Protein AF-A0A2K2HE28-F1 (afdb_monomer)

InterPro domains:
  IPR021516 Protein of unknown function DUF3179 [PF11376] (2-192)

Nearest PDB structures (foldseek):
  1b62-assembly1_A-2  TM=2.638E-01  e=1.698E+00  Escherichia coli K-12
  2lcj-assembly1_A  TM=2.781E-01  e=5.869E+00  Pyrococcus abyssi GE5
  4r0m-assembly2_A  TM=2.675E-01  e=4.956E+00  Microcystis aeruginosa PCC 7806

Secondary structure (DSSP, 8-state):
----B--B-SEETTEEP-EEEEEEEETTEEEEEETTT--EEETTTTEE-SSTTTTPBPPBPP-----HHHHHHH-TT-----S-SSS---SSS-TTHHHHHSSSPSSTT--SSTT--TT-EEEEEEETTEEEEEEHHHHHHHSEEEEEETTEEEEEEEETTTTEEEEEETT-PBPP-EEEEHHHHHHH-TTPEEP-

Structure (mmCIF, N/CA/C/O backbone):
data_AF-A0A2K2HE28-F1
#
_entry.id   AF-A0A2K2HE28-F1
#
loop_
_atom_site.group_PDB
_atom_site.id
_atom_site.type_symbol
_atom_site.label_atom_id
_atom_site.label_alt_id
_atom_site.label_comp_id
_atom_site.label_asym_id
_atom_site.label_entity_id
_atom_site.label_seq_id
_atom_site.pdbx_PDB_ins_code
_atom_site.Cartn_x
_atom_site.Cartn_y
_atom_site.Cartn_z
_atom_site.occupancy
_atom_site.B_iso_or_equiv
_atom_site.auth_seq_id
_atom_site.auth_comp_id
_atom_site.auth_asym_id
_atom_site.auth_atom_id
_atom_site.pdbx_PDB_model_num
ATOM 1 N N . MET A 1 1 ? 9.772 -9.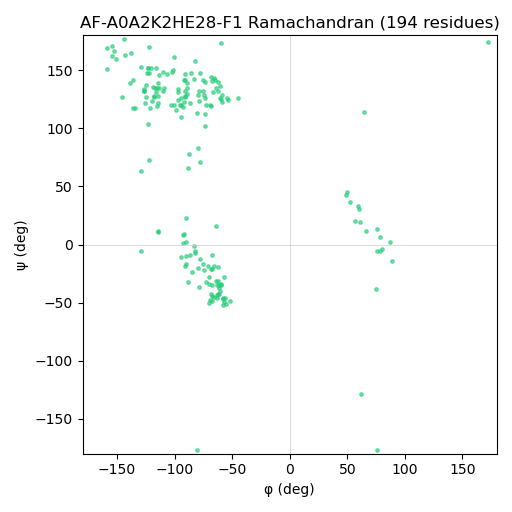484 2.882 1.00 74.50 1 MET A N 1
ATOM 2 C CA . MET A 1 1 ? 8.424 -9.247 2.323 1.00 74.50 1 MET A CA 1
ATOM 3 C C . MET A 1 1 ? 7.728 -8.183 3.159 1.00 74.50 1 MET A C 1
ATOM 5 O O . MET A 1 1 ? 7.831 -8.248 4.372 1.00 74.50 1 MET A O 1
ATOM 9 N N . ALA A 1 2 ? 7.067 -7.200 2.547 1.00 83.31 2 ALA A N 1
ATOM 10 C CA . ALA A 1 2 ? 6.516 -6.040 3.264 1.00 83.31 2 ALA A CA 1
ATOM 11 C C . ALA A 1 2 ? 5.032 -6.176 3.670 1.00 83.31 2 ALA A C 1
ATOM 13 O O . ALA A 1 2 ? 4.541 -5.363 4.446 1.00 83.31 2 ALA A O 1
ATOM 14 N N . TYR A 1 3 ? 4.329 -7.203 3.169 1.00 87.06 3 TYR A N 1
ATOM 15 C CA . TYR A 1 3 ? 2.867 -7.349 3.277 1.00 87.06 3 TYR A CA 1
ATOM 16 C C . TYR A 1 3 ? 2.080 -6.208 2.596 1.00 87.06 3 TYR A C 1
ATOM 18 O O . TYR A 1 3 ? 0.905 -6.012 2.853 1.00 87.06 3 TYR A O 1
ATOM 26 N N . SER A 1 4 ? 2.694 -5.459 1.684 1.00 87.31 4 SER A N 1
ATOM 27 C CA . SER A 1 4 ? 2.117 -4.269 1.054 1.00 87.31 4 SER A CA 1
ATOM 28 C C . SER A 1 4 ? 1.300 -4.590 -0.205 1.00 87.31 4 SER A C 1
ATOM 30 O O . SER A 1 4 ? 1.683 -4.226 -1.311 1.00 87.31 4 SER A O 1
ATOM 32 N N . GLY A 1 5 ? 0.177 -5.299 -0.079 1.00 87.94 5 GLY A N 1
ATOM 33 C CA . GLY A 1 5 ? -0.716 -5.574 -1.216 1.00 87.94 5 GLY A CA 1
ATOM 34 C C . GLY A 1 5 ? -1.493 -4.326 -1.659 1.00 87.94 5 GLY A C 1
ATOM 35 O O . GLY A 1 5 ? -2.249 -3.767 -0.871 1.00 87.94 5 GLY A O 1
ATOM 36 N N . VAL A 1 6 ? -1.325 -3.884 -2.910 1.00 90.56 6 VAL A N 1
ATOM 37 C CA . VAL A 1 6 ? -2.026 -2.722 -3.493 1.00 90.56 6 VAL A CA 1
ATOM 38 C C . VAL A 1 6 ? -2.010 -2.810 -5.021 1.00 90.56 6 VAL A C 1
ATOM 40 O O . VAL A 1 6 ? -1.099 -3.398 -5.603 1.00 90.56 6 VAL A O 1
ATOM 43 N N . VAL A 1 7 ? -3.030 -2.241 -5.666 1.00 93.69 7 VAL A N 1
ATOM 44 C CA . VAL A 1 7 ? -3.198 -2.240 -7.125 1.00 93.69 7 VAL A CA 1
ATOM 45 C C . VAL A 1 7 ? -3.146 -0.802 -7.620 1.00 93.69 7 VAL A C 1
ATOM 47 O O . VAL A 1 7 ? -3.786 0.071 -7.035 1.00 93.69 7 VAL A O 1
ATOM 50 N N . TYR A 1 8 ? -2.407 -0.562 -8.700 1.00 95.12 8 TYR A N 1
ATOM 51 C CA . TYR A 1 8 ? -2.281 0.756 -9.315 1.00 95.12 8 TYR A CA 1
ATOM 52 C C . TYR A 1 8 ? -2.746 0.748 -10.763 1.00 95.12 8 TYR A C 1
ATOM 54 O O . TYR A 1 8 ? -2.640 -0.265 -11.458 1.00 95.12 8 TYR A O 1
ATOM 62 N N . SER A 1 9 ? -3.217 1.904 -11.225 1.00 95.69 9 SER A N 1
ATOM 63 C CA . SER A 1 9 ? -3.356 2.179 -12.645 1.00 95.69 9 SER A CA 1
ATOM 64 C C . SER A 1 9 ? -1.974 2.143 -13.280 1.00 95.69 9 SER A C 1
ATOM 66 O O . SER A 1 9 ? -1.034 2.769 -12.792 1.00 95.69 9 SER A O 1
ATOM 68 N N . ARG A 1 10 ? -1.862 1.431 -14.400 1.00 96.12 10 ARG A N 1
ATOM 69 C CA . ARG A 1 10 ? -0.659 1.467 -15.234 1.00 96.12 10 ARG A CA 1
ATOM 70 C C . ARG A 1 10 ? -0.638 2.650 -16.205 1.00 96.12 10 ARG A C 1
ATOM 72 O O . ARG A 1 10 ? 0.313 2.781 -16.964 1.00 96.12 10 ARG A O 1
ATOM 79 N N . ARG A 1 11 ? -1.686 3.480 -16.217 1.00 97.00 11 ARG A N 1
ATOM 80 C CA . ARG A 1 11 ? -1.756 4.687 -17.045 1.00 97.00 11 ARG A CA 1
ATOM 81 C C . ARG A 1 11 ? -1.215 5.881 -16.272 1.00 97.00 11 ARG A C 1
ATOM 83 O O . ARG A 1 11 ? -1.690 6.139 -15.169 1.00 97.00 11 ARG A O 1
ATOM 90 N N . ILE A 1 12 ? -0.261 6.594 -16.862 1.00 95.06 12 ILE A N 1
ATOM 91 C CA . ILE A 1 12 ? 0.349 7.810 -16.318 1.00 95.06 12 ILE A CA 1
ATOM 92 C C . ILE A 1 12 ? 0.156 8.917 -17.354 1.00 95.06 12 ILE A C 1
ATOM 94 O O . ILE A 1 12 ? 0.827 8.933 -18.384 1.00 95.06 12 ILE A O 1
ATOM 98 N N . GLY A 1 13 ? -0.796 9.818 -17.099 1.00 90.88 13 GLY A N 1
ATOM 99 C CA . GLY A 1 13 ? -1.294 10.726 -18.134 1.00 90.88 13 GLY A CA 1
ATOM 100 C C . GLY A 1 13 ? -1.937 9.937 -19.279 1.00 90.88 13 GLY A C 1
ATOM 101 O O . GLY A 1 13 ? -2.764 9.052 -19.041 1.00 90.88 13 GLY A O 1
ATOM 102 N N . ASP A 1 14 ? -1.522 10.222 -20.510 1.00 92.81 14 ASP A N 1
ATOM 103 C CA . ASP A 1 14 ? -2.028 9.541 -21.708 1.00 92.81 14 ASP A CA 1
ATOM 104 C C . ASP A 1 14 ? -1.275 8.246 -22.046 1.00 92.81 14 ASP A C 1
ATOM 106 O O . ASP A 1 14 ? -1.724 7.467 -22.890 1.00 92.81 14 ASP A O 1
ATOM 110 N N . GLU A 1 15 ? -0.160 7.979 -21.363 1.00 95.81 15 GLU A N 1
ATOM 111 C CA . GLU A 1 15 ? 0.683 6.819 -21.622 1.00 95.81 15 GLU A CA 1
ATOM 112 C C . GLU A 1 15 ? 0.292 5.616 -20.774 1.00 95.81 15 GLU A C 1
ATOM 114 O O . GLU A 1 15 ? -0.021 5.713 -19.586 1.00 95.81 15 GLU A O 1
ATOM 119 N N . GLU A 1 16 ? 0.373 4.444 -21.390 1.00 97.75 16 GLU A N 1
ATOM 120 C CA . GLU A 1 16 ? 0.203 3.166 -20.727 1.00 97.75 16 GLU A CA 1
ATOM 121 C C . GLU A 1 16 ? 1.568 2.513 -20.501 1.00 97.75 16 GLU A C 1
ATOM 123 O O . GLU A 1 16 ? 2.303 2.243 -21.450 1.00 97.75 16 GLU A O 1
ATOM 128 N N . LEU A 1 17 ? 1.904 2.254 -19.238 1.00 97.81 17 LEU A N 1
ATOM 129 C CA . LEU A 1 17 ? 3.183 1.677 -18.843 1.00 97.81 17 LEU A CA 1
ATOM 130 C C . LEU A 1 17 ? 3.071 0.177 -18.564 1.00 97.81 17 LEU A C 1
ATOM 132 O O . LEU A 1 17 ? 1.996 -0.375 -18.304 1.00 97.81 17 LEU A O 1
ATOM 136 N N . THR A 1 18 ? 4.219 -0.488 -18.571 1.00 98.00 18 THR A N 1
ATOM 137 C CA . THR A 1 18 ? 4.376 -1.869 -18.108 1.00 98.00 18 THR A CA 1
ATOM 138 C C . THR A 1 18 ? 5.460 -1.902 -17.051 1.00 98.00 18 THR A C 1
ATOM 140 O O . THR A 1 18 ? 6.516 -1.296 -17.216 1.00 98.00 18 THR A O 1
ATOM 143 N N . PHE A 1 19 ? 5.228 -2.640 -15.969 1.00 97.75 19 PHE A N 1
ATOM 144 C CA . PHE A 1 19 ? 6.124 -2.652 -14.817 1.00 97.75 19 PHE A CA 1
ATOM 145 C C . PHE A 1 19 ? 6.802 -4.004 -14.642 1.00 97.75 19 PHE A C 1
ATOM 147 O O . PHE A 1 19 ? 6.208 -5.046 -14.914 1.00 97.75 19 PHE A O 1
ATOM 154 N N . GLY A 1 20 ? 8.045 -3.971 -14.175 1.00 96.69 20 GLY A N 1
ATOM 155 C CA . GLY A 1 20 ? 8.807 -5.135 -13.748 1.00 96.69 20 GLY A CA 1
ATOM 156 C C . GLY A 1 20 ? 9.260 -5.011 -12.295 1.00 96.69 20 GLY A C 1
ATOM 157 O O . GLY A 1 20 ? 9.157 -3.955 -11.661 1.00 96.69 20 GLY A O 1
ATOM 158 N N . VAL A 1 21 ? 9.776 -6.113 -11.756 1.00 94.25 21 VAL A N 1
ATOM 159 C CA . VAL A 1 21 ? 10.393 -6.160 -10.425 1.00 94.25 21 VAL A CA 1
ATOM 160 C C . VAL A 1 21 ? 11.893 -5.934 -10.587 1.00 94.25 21 VAL A C 1
ATOM 162 O O . VAL A 1 21 ? 12.559 -6.732 -11.234 1.00 94.25 21 VAL A O 1
ATOM 165 N N . SER A 1 22 ? 12.435 -4.868 -9.991 1.00 94.38 22 SER A N 1
ATOM 166 C CA . SER A 1 22 ? 13.857 -4.513 -10.173 1.00 94.38 22 SER A CA 1
ATOM 167 C C . SER A 1 22 ? 14.837 -5.404 -9.399 1.00 94.38 22 SER A C 1
ATOM 169 O O . SER A 1 22 ? 16.036 -5.362 -9.643 1.00 94.38 22 SER A O 1
ATOM 171 N N . GLY A 1 23 ? 14.354 -6.151 -8.400 1.00 91.75 23 GLY A N 1
ATOM 172 C CA . GLY A 1 23 ? 15.200 -6.839 -7.417 1.00 91.75 23 GLY A CA 1
ATOM 173 C C . GLY A 1 23 ? 15.808 -5.9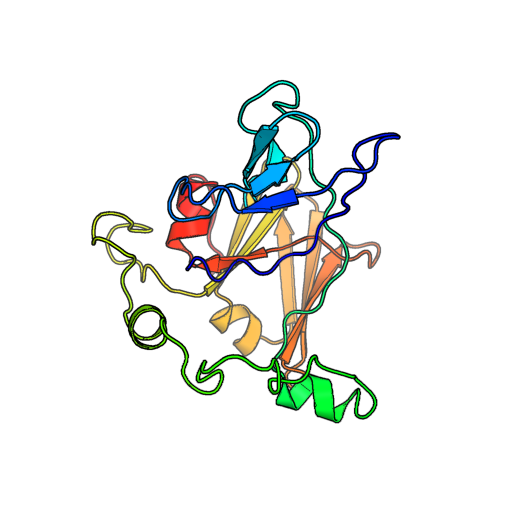13 -6.351 1.00 91.75 23 GLY A C 1
ATOM 174 O O . GLY A 1 23 ? 16.395 -6.400 -5.387 1.00 91.75 23 GLY A O 1
ATOM 175 N N . LEU A 1 24 ? 15.628 -4.593 -6.470 1.00 92.31 24 LEU A N 1
ATOM 176 C CA . LEU A 1 24 ? 16.109 -3.613 -5.501 1.00 92.31 24 LEU A CA 1
ATOM 177 C C . LEU A 1 24 ? 15.109 -3.414 -4.361 1.00 92.31 24 LEU A C 1
ATOM 179 O O . LEU A 1 24 ? 13.887 -3.459 -4.544 1.00 92.31 24 LEU A O 1
ATOM 183 N N . LEU A 1 25 ? 15.654 -3.123 -3.181 1.00 89.56 25 LEU A N 1
ATOM 184 C CA . LEU A 1 25 ? 14.892 -2.753 -1.998 1.00 89.56 25 LEU A CA 1
ATOM 185 C C . LEU A 1 25 ? 15.204 -1.315 -1.597 1.00 89.56 25 LEU A C 1
ATOM 187 O O . LEU A 1 25 ? 16.363 -0.924 -1.477 1.00 89.56 25 LEU A O 1
ATOM 191 N N . TYR A 1 26 ? 14.158 -0.559 -1.293 1.00 88.88 26 TYR A N 1
ATOM 192 C CA . TYR A 1 26 ? 14.246 0.734 -0.636 1.00 88.88 26 TYR A CA 1
ATOM 193 C C . TYR A 1 26 ? 13.446 0.661 0.661 1.00 88.88 26 TYR A C 1
ATOM 195 O O . TYR A 1 26 ? 12.251 0.379 0.640 1.00 88.88 26 TYR A O 1
ATOM 203 N N . ARG A 1 27 ? 14.122 0.833 1.806 1.00 85.62 27 ARG A N 1
ATOM 204 C CA . ARG A 1 27 ? 13.509 0.721 3.147 1.00 85.62 27 ARG A CA 1
ATOM 205 C C . ARG A 1 27 ? 12.685 -0.569 3.320 1.00 85.62 27 ARG A C 1
ATOM 207 O O . ARG A 1 27 ? 11.568 -0.553 3.824 1.00 85.62 27 ARG A O 1
ATOM 214 N N . SER A 1 28 ? 13.256 -1.695 2.881 1.00 83.19 28 SER A N 1
ATOM 215 C CA . SER A 1 28 ? 12.661 -3.044 2.957 1.00 83.19 28 SER A CA 1
ATOM 216 C C . SER A 1 28 ? 11.413 -3.291 2.122 1.00 83.19 28 SER A C 1
ATOM 218 O O . SER A 1 28 ? 10.783 -4.341 2.280 1.00 83.19 28 SER A O 1
ATOM 220 N N . ASN A 1 29 ? 11.083 -2.380 1.207 1.00 89.50 29 ASN A N 1
ATOM 221 C CA . ASN A 1 29 ? 10.084 -2.633 0.186 1.00 89.50 29 ASN A CA 1
ATOM 222 C C . ASN A 1 29 ? 10.688 -2.604 -1.218 1.00 89.50 29 ASN A C 1
ATOM 224 O O . ASN A 1 29 ? 11.699 -1.946 -1.461 1.00 89.50 29 ASN A O 1
ATOM 228 N N . VAL A 1 30 ? 10.068 -3.345 -2.128 1.00 91.19 30 VAL A N 1
ATOM 229 C CA . VAL A 1 30 ? 10.510 -3.468 -3.514 1.00 91.19 30 VAL A CA 1
ATOM 230 C C . VAL A 1 30 ? 10.390 -2.138 -4.255 1.00 91.19 30 VAL A C 1
ATOM 232 O O . VAL A 1 30 ? 9.432 -1.385 -4.056 1.00 91.19 30 VAL A O 1
ATOM 235 N N . LEU A 1 31 ? 11.352 -1.872 -5.135 1.00 95.25 31 LEU A N 1
ATOM 236 C CA . LEU A 1 31 ? 11.197 -0.885 -6.197 1.00 95.25 31 LEU A CA 1
ATOM 237 C C . LEU A 1 31 ? 10.734 -1.593 -7.471 1.00 95.25 31 LEU A C 1
ATOM 239 O O . LEU A 1 31 ? 11.362 -2.551 -7.931 1.00 95.25 31 LEU A O 1
ATOM 243 N N . MET A 1 32 ? 9.634 -1.124 -8.047 1.00 96.88 32 MET A N 1
ATOM 244 C CA . MET A 1 32 ? 9.245 -1.513 -9.404 1.00 96.88 32 MET A CA 1
ATOM 245 C C . MET A 1 32 ? 10.023 -0.650 -10.399 1.00 96.88 32 MET A C 1
ATOM 247 O O . MET A 1 32 ? 10.453 0.443 -10.037 1.00 96.88 32 MET A O 1
ATOM 251 N N . TYR A 1 33 ? 10.181 -1.097 -11.638 1.00 97.88 33 TYR A N 1
ATOM 252 C CA . TYR A 1 33 ? 10.629 -0.227 -12.730 1.00 97.88 33 TYR A CA 1
ATOM 253 C C . TYR A 1 33 ? 9.596 -0.236 -13.853 1.00 97.88 33 TYR A C 1
ATOM 255 O O . TYR A 1 33 ? 8.923 -1.25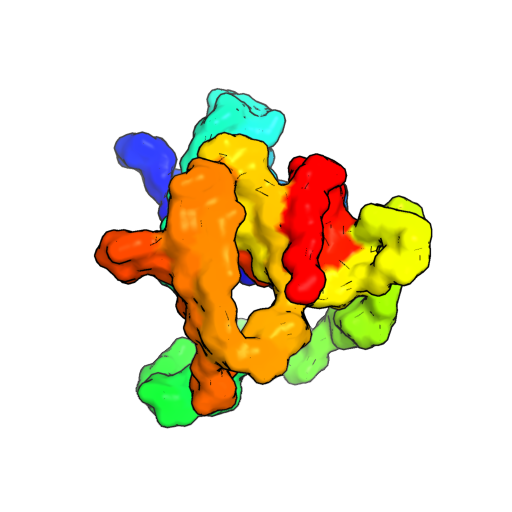2 -14.037 1.00 97.88 33 TYR A O 1
ATOM 263 N N . ASP A 1 34 ? 9.438 0.870 -14.579 1.00 98.06 34 ASP A N 1
ATOM 264 C CA . ASP A 1 34 ? 8.682 0.866 -15.837 1.00 98.06 34 ASP A CA 1
ATOM 265 C C . ASP A 1 34 ? 9.604 0.540 -17.015 1.00 98.06 34 ASP A C 1
ATOM 267 O O . ASP A 1 34 ? 10.727 1.029 -17.081 1.00 98.06 34 ASP A O 1
ATOM 271 N N . HIS A 1 35 ? 9.140 -0.273 -17.961 1.00 98.12 35 HIS A N 1
ATOM 272 C CA . HIS A 1 35 ? 9.961 -0.696 -19.103 1.00 98.12 35 HIS A CA 1
ATOM 273 C C . HIS A 1 35 ? 10.216 0.436 -20.108 1.00 98.12 35 HIS A C 1
ATOM 275 O O . HIS A 1 35 ? 11.111 0.331 -20.937 1.00 98.12 35 HIS A O 1
ATOM 281 N N . GLN A 1 36 ? 9.407 1.496 -20.070 1.00 97.69 36 GLN A N 1
ATOM 282 C CA . GLN A 1 36 ? 9.443 2.595 -21.030 1.00 97.69 36 GLN A CA 1
ATOM 283 C C . GLN A 1 36 ? 10.576 3.585 -20.738 1.00 97.69 36 GLN A C 1
ATOM 285 O O . GLN A 1 36 ? 11.151 4.146 -21.665 1.00 97.69 36 GLN A O 1
ATOM 290 N N . SER A 1 37 ? 10.863 3.841 -19.461 1.00 97.19 37 SER A N 1
ATOM 291 C CA . SER A 1 37 ? 11.860 4.831 -19.034 1.00 97.19 37 SER A CA 1
ATOM 292 C C . SER A 1 37 ? 12.881 4.301 -18.036 1.00 97.19 37 SER A C 1
ATOM 294 O O . SER A 1 37 ? 13.779 5.046 -17.649 1.00 97.19 37 SER A O 1
ATOM 296 N N . GLU A 1 38 ? 12.710 3.059 -17.577 1.00 97.44 38 GLU A N 1
ATOM 297 C CA . GLU A 1 38 ? 13.527 2.428 -16.535 1.00 97.44 38 GLU A CA 1
ATOM 298 C C . GLU A 1 38 ? 13.556 3.226 -15.216 1.00 97.44 38 GLU A C 1
ATOM 300 O O . GLU A 1 38 ? 14.433 3.039 -14.370 1.00 97.44 38 GLU A O 1
ATOM 305 N N . SER A 1 39 ? 12.572 4.109 -14.998 1.00 98.25 39 SER A N 1
ATOM 306 C CA . SER A 1 39 ? 12.438 4.839 -13.738 1.00 98.25 39 SER A CA 1
ATOM 307 C C . SER A 1 39 ? 12.074 3.864 -12.625 1.00 98.25 39 SER A C 1
ATOM 309 O O . SER A 1 39 ? 11.259 2.965 -12.823 1.00 98.25 39 SER A O 1
ATOM 311 N N . LEU A 1 40 ? 12.639 4.051 -11.428 1.00 98.19 40 LEU A N 1
ATOM 312 C CA . LEU A 1 40 ? 12.276 3.240 -10.261 1.00 98.19 40 LEU A CA 1
ATOM 313 C C . LEU A 1 40 ? 11.107 3.863 -9.499 1.00 98.19 40 LEU A C 1
ATOM 315 O O . LEU A 1 40 ? 11.130 5.054 -9.183 1.00 98.19 40 LEU A O 1
ATOM 319 N N . TRP A 1 41 ? 10.136 3.037 -9.123 1.00 97.81 41 TRP A N 1
ATOM 320 C CA . TRP A 1 41 ? 8.884 3.421 -8.477 1.00 97.81 41 TRP A CA 1
ATOM 321 C C . TRP A 1 41 ? 8.764 2.802 -7.091 1.00 97.81 41 TRP A C 1
ATOM 323 O O . TRP A 1 41 ? 8.869 1.584 -6.923 1.00 97.81 41 TRP A O 1
ATOM 333 N N . SER A 1 42 ? 8.495 3.646 -6.095 1.00 95.38 42 SER A N 1
ATOM 334 C CA . SER A 1 42 ? 8.186 3.192 -4.742 1.00 95.38 42 SER A CA 1
ATOM 335 C C . SER A 1 42 ? 6.698 2.906 -4.617 1.00 95.38 42 SER A C 1
ATOM 337 O O . SER A 1 42 ? 5.863 3.793 -4.795 1.00 95.38 42 SER A O 1
ATOM 339 N N . GLN A 1 43 ? 6.372 1.668 -4.253 1.00 92.19 43 GLN A N 1
ATOM 340 C CA . GLN A 1 43 ? 4.999 1.243 -4.008 1.00 92.19 43 GLN A CA 1
ATOM 341 C C . GLN A 1 43 ? 4.377 2.011 -2.827 1.00 92.19 43 GLN A C 1
ATOM 343 O O . GLN A 1 43 ? 3.284 2.545 -2.948 1.00 92.19 43 GLN A O 1
ATOM 348 N N . ILE A 1 44 ? 5.083 2.150 -1.696 1.00 92.81 44 ILE A N 1
ATOM 349 C CA . ILE A 1 44 ? 4.523 2.838 -0.516 1.00 92.81 44 ILE A CA 1
ATOM 350 C C . ILE A 1 44 ? 4.326 4.331 -0.787 1.00 92.81 44 ILE A C 1
ATOM 352 O O . ILE A 1 44 ? 3.262 4.864 -0.487 1.00 92.81 44 ILE A O 1
ATOM 356 N N . LEU A 1 45 ? 5.314 4.984 -1.411 1.00 92.94 45 LEU A N 1
ATOM 357 C CA . LEU A 1 45 ? 5.251 6.419 -1.712 1.00 92.94 45 LEU A CA 1
ATOM 358 C C . LEU A 1 45 ? 4.377 6.756 -2.929 1.00 92.94 45 LEU A C 1
ATOM 360 O O . LEU A 1 45 ? 4.076 7.927 -3.159 1.00 92.94 45 LEU A O 1
ATOM 364 N N . ARG A 1 46 ? 3.989 5.747 -3.718 1.00 94.00 46 ARG A N 1
ATOM 365 C CA . ARG A 1 46 ? 3.113 5.871 -4.893 1.00 94.00 46 ARG A CA 1
ATOM 366 C C . ARG A 1 46 ? 3.664 6.808 -5.971 1.00 94.00 46 ARG A C 1
ATOM 368 O O . ARG A 1 46 ? 2.892 7.492 -6.634 1.00 94.00 46 ARG A O 1
ATOM 375 N N . HIS A 1 47 ? 4.982 6.868 -6.144 1.00 95.88 47 HIS A N 1
ATOM 376 C CA . HIS A 1 47 ? 5.596 7.676 -7.197 1.00 95.88 47 HIS A CA 1
ATOM 377 C C . HIS A 1 47 ? 6.971 7.155 -7.628 1.00 95.88 47 HIS A C 1
ATOM 379 O O . HIS A 1 47 ? 7.623 6.384 -6.912 1.00 95.88 47 HIS A O 1
ATOM 385 N N . ALA A 1 48 ? 7.415 7.603 -8.801 1.00 97.62 48 ALA A N 1
ATOM 386 C CA . ALA A 1 48 ? 8.762 7.373 -9.305 1.00 97.62 48 ALA A CA 1
ATOM 387 C C . ALA A 1 48 ? 9.788 8.147 -8.467 1.00 97.62 48 ALA A C 1
ATOM 389 O O . ALA A 1 48 ? 9.751 9.376 -8.393 1.00 97.62 48 ALA A O 1
ATOM 390 N N . VAL A 1 49 ? 10.724 7.443 -7.840 1.00 97.44 49 VAL A N 1
ATOM 391 C CA . VAL A 1 49 ? 11.754 8.028 -6.967 1.00 97.44 49 VAL A CA 1
ATOM 392 C C . VAL A 1 49 ? 13.034 8.396 -7.722 1.00 97.44 49 VAL A C 1
ATOM 394 O O . VAL A 1 49 ? 13.829 9.200 -7.236 1.00 97.44 49 VAL A O 1
ATOM 397 N N . THR A 1 50 ? 13.234 7.839 -8.918 1.00 97.25 50 THR A N 1
ATOM 398 C CA . THR A 1 50 ? 14.405 8.082 -9.780 1.00 97.25 50 THR A CA 1
ATOM 399 C C . THR A 1 50 ? 14.000 8.099 -11.254 1.00 97.25 50 THR A C 1
ATOM 401 O O . THR A 1 50 ? 12.842 7.840 -11.572 1.00 97.25 50 THR A O 1
ATOM 404 N N . GLY A 1 51 ? 14.961 8.377 -12.137 1.00 96.75 51 GLY A N 1
ATOM 405 C CA . GLY A 1 51 ? 14.786 8.278 -13.583 1.00 96.75 51 GLY A CA 1
ATOM 406 C C . GLY A 1 51 ? 13.974 9.421 -14.203 1.00 96.75 51 GLY A C 1
ATOM 407 O O . GLY A 1 51 ? 13.590 10.366 -13.504 1.00 96.75 51 GLY A O 1
ATOM 408 N N . PRO A 1 52 ? 13.720 9.347 -15.521 1.00 97.81 52 PRO A N 1
ATOM 409 C CA . PRO A 1 52 ? 13.019 10.388 -16.273 1.00 97.81 52 PRO A CA 1
ATOM 410 C C . PRO A 1 52 ? 11.621 10.725 -15.743 1.00 97.81 52 PRO A C 1
ATOM 412 O O . PRO A 1 52 ? 11.164 11.854 -15.896 1.00 97.81 52 PRO A O 1
ATOM 415 N N . ARG A 1 53 ? 10.942 9.771 -15.094 1.00 97.00 53 ARG A N 1
ATOM 416 C CA . ARG A 1 53 ? 9.586 9.967 -14.561 1.00 97.00 53 ARG A CA 1
ATOM 417 C C . ARG A 1 53 ? 9.557 10.428 -13.107 1.00 97.00 53 ARG A C 1
ATOM 419 O O . ARG A 1 53 ? 8.477 10.454 -12.526 1.00 97.00 53 ARG A O 1
ATOM 426 N N . ARG A 1 54 ? 10.696 10.779 -12.496 1.00 97.75 54 ARG A N 1
ATOM 427 C CA . ARG A 1 54 ? 10.777 11.166 -11.076 1.00 97.75 54 ARG A CA 1
ATOM 428 C C . ARG A 1 54 ? 9.659 12.141 -10.675 1.00 97.75 54 ARG A C 1
ATOM 430 O O . ARG A 1 54 ? 9.506 13.207 -11.258 1.00 97.75 54 ARG A O 1
ATOM 437 N N . GLY A 1 55 ? 8.913 11.781 -9.633 1.00 96.38 55 GLY A N 1
ATOM 438 C CA . GLY A 1 55 ? 7.781 12.547 -9.107 1.00 96.38 55 GLY A CA 1
ATOM 439 C C . GLY A 1 55 ? 6.424 12.216 -9.739 1.00 96.38 55 GLY A C 1
ATOM 440 O O . GLY A 1 55 ? 5.400 12.567 -9.150 1.00 96.38 55 GLY A O 1
ATOM 441 N N . ALA A 1 56 ? 6.381 11.501 -10.871 1.00 97.19 56 ALA A N 1
ATOM 442 C CA . ALA A 1 56 ? 5.134 10.989 -11.435 1.00 97.19 56 ALA A CA 1
ATOM 443 C C . ALA A 1 56 ? 4.453 10.037 -10.444 1.00 97.19 56 ALA A C 1
ATOM 445 O O . ALA A 1 56 ? 5.119 9.213 -9.814 1.00 97.19 56 ALA A O 1
ATOM 446 N N . LYS A 1 57 ? 3.132 10.167 -10.293 1.00 95.31 57 LYS A N 1
ATOM 447 C CA . LYS A 1 57 ? 2.342 9.487 -9.259 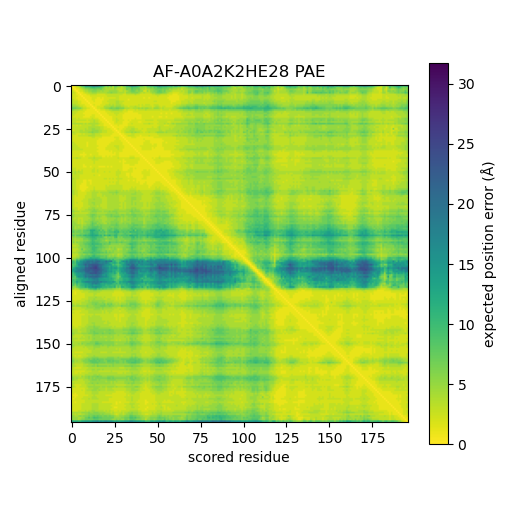1.00 95.31 57 LYS A CA 1
ATOM 448 C C . LYS A 1 57 ? 1.581 8.290 -9.817 1.00 95.31 57 LYS A C 1
ATOM 450 O O . LYS A 1 57 ? 1.156 8.306 -10.965 1.00 95.31 57 LYS A O 1
ATOM 455 N N . LEU A 1 58 ? 1.394 7.281 -8.975 1.00 94.81 58 LEU A N 1
ATOM 456 C CA . LEU A 1 58 ? 0.578 6.104 -9.242 1.00 94.81 58 LEU A CA 1
ATOM 457 C C . LEU A 1 58 ? -0.814 6.287 -8.636 1.00 94.81 58 LEU A C 1
ATOM 459 O O . LEU A 1 58 ? -0.951 6.456 -7.419 1.00 94.81 58 LEU A O 1
ATOM 463 N N . ASP A 1 59 ? -1.842 6.163 -9.468 1.00 92.56 59 ASP A N 1
ATOM 464 C CA . ASP A 1 59 ? -3.224 6.148 -9.000 1.00 92.56 59 ASP A CA 1
ATOM 465 C C . ASP A 1 59 ? -3.573 4.775 -8.435 1.00 92.56 59 ASP A C 1
ATOM 467 O O . ASP A 1 59 ? -3.437 3.754 -9.110 1.00 92.56 59 ASP A O 1
ATOM 471 N N . VAL A 1 60 ? -4.021 4.736 -7.182 1.00 91.31 60 VAL A N 1
ATOM 472 C CA . VAL A 1 60 ? -4.466 3.495 -6.538 1.00 91.31 60 VAL A CA 1
ATOM 473 C C . VAL A 1 60 ? -5.829 3.107 -7.097 1.00 91.31 60 VAL A C 1
ATOM 475 O O . VAL A 1 60 ? -6.765 3.906 -7.070 1.00 91.31 60 VAL A O 1
ATOM 478 N N . LEU A 1 61 ? -5.959 1.862 -7.544 1.00 90.69 61 LEU A N 1
ATOM 479 C CA . LEU A 1 61 ? -7.237 1.300 -7.962 1.00 90.69 61 LEU A CA 1
ATOM 480 C C . LEU A 1 61 ? -7.935 0.613 -6.783 1.00 90.69 61 LEU A C 1
ATOM 482 O O . LEU A 1 61 ? -7.261 0.015 -5.937 1.00 90.69 61 LEU A O 1
ATOM 486 N N . PRO A 1 62 ? -9.280 0.643 -6.729 1.00 85.12 62 PRO A N 1
ATOM 487 C CA . PRO A 1 62 ? -10.031 -0.132 -5.754 1.00 85.12 62 PRO A CA 1
ATOM 488 C C . PRO A 1 62 ? -9.650 -1.613 -5.821 1.00 85.12 62 PRO A C 1
ATOM 490 O O . PRO A 1 62 ? -9.710 -2.242 -6.876 1.00 85.12 62 PRO A O 1
ATOM 493 N N . SER A 1 63 ? -9.274 -2.176 -4.680 1.00 88.38 63 SER A N 1
ATOM 494 C CA . SER A 1 63 ? -8.950 -3.590 -4.536 1.00 88.38 63 SER A CA 1
ATOM 495 C C . SER A 1 63 ? -9.433 -4.100 -3.182 1.00 88.38 63 SER A C 1
ATOM 497 O O . SER A 1 63 ? -9.789 -3.326 -2.292 1.00 88.38 63 SER A O 1
ATOM 499 N N . THR A 1 64 ? -9.519 -5.419 -3.044 1.00 87.44 64 THR A N 1
ATOM 500 C CA . THR A 1 64 ? -9.913 -6.080 -1.798 1.00 87.44 64 THR A CA 1
ATOM 501 C C . THR A 1 64 ? -8.777 -6.976 -1.343 1.00 87.44 64 THR A C 1
ATOM 503 O O . THR A 1 64 ? -8.360 -7.869 -2.078 1.00 87.44 64 THR A O 1
ATOM 506 N N . LEU A 1 65 ? -8.305 -6.753 -0.119 1.00 90.62 65 LEU A N 1
ATOM 507 C CA . LEU A 1 65 ? -7.454 -7.695 0.593 1.00 90.62 65 LEU A CA 1
ATOM 508 C C . LEU A 1 65 ? -8.351 -8.556 1.485 1.00 90.62 65 LEU A C 1
ATOM 510 O O . LEU A 1 65 ? -9.071 -8.026 2.326 1.00 90.62 65 LEU A O 1
ATOM 514 N N . THR A 1 66 ? -8.333 -9.865 1.258 1.00 92.56 66 THR A N 1
ATOM 515 C CA . THR A 1 66 ? -9.129 -10.858 1.985 1.00 92.56 66 THR A CA 1
ATOM 516 C C . THR A 1 66 ? -8.429 -12.217 1.930 1.00 92.56 66 THR A C 1
ATOM 518 O O . THR A 1 66 ? -7.464 -12.410 1.185 1.00 92.56 66 THR A O 1
ATOM 521 N N . ARG A 1 67 ? -8.924 -13.183 2.700 1.00 91.94 67 ARG A N 1
ATOM 522 C CA . ARG A 1 67 ? -8.509 -14.579 2.614 1.00 91.94 67 ARG A CA 1
ATOM 523 C C . ARG A 1 67 ? -9.157 -15.290 1.428 1.00 91.94 67 ARG A C 1
ATOM 525 O O . ARG A 1 67 ? -10.317 -15.063 1.085 1.00 91.94 67 ARG A O 1
ATOM 532 N N . TRP A 1 68 ? -8.426 -16.245 0.861 1.00 92.62 68 TRP A N 1
ATOM 533 C CA . TRP A 1 68 ? -8.894 -17.021 -0.285 1.00 92.62 68 TRP A CA 1
ATOM 534 C C . TRP A 1 68 ? -10.168 -17.831 -0.008 1.00 92.62 68 TRP A C 1
ATOM 536 O O . TRP A 1 68 ? -11.079 -17.840 -0.833 1.00 92.62 68 TRP A O 1
ATOM 546 N N . ASP A 1 69 ? -10.270 -18.480 1.154 1.00 93.94 69 ASP A N 1
ATOM 547 C CA . ASP A 1 69 ? -11.458 -19.254 1.531 1.00 93.94 69 ASP A CA 1
ATOM 548 C C . ASP A 1 69 ? -12.710 -18.372 1.618 1.00 93.94 69 ASP A C 1
ATOM 550 O O . ASP A 1 69 ? -13.788 -18.773 1.178 1.00 93.94 69 ASP A O 1
ATOM 554 N N . LYS A 1 70 ? -12.544 -17.142 2.113 1.00 95.31 70 LYS A N 1
ATOM 555 C CA . LYS A 1 70 ? -13.609 -16.143 2.207 1.00 95.31 70 LYS A CA 1
ATOM 556 C C . LYS A 1 70 ? -14.034 -15.629 0.839 1.00 95.31 70 LYS A C 1
ATOM 558 O O . LYS A 1 70 ? -15.223 -15.647 0.525 1.00 95.31 70 LYS A O 1
ATOM 563 N N . TRP A 1 71 ? -13.069 -15.258 -0.002 1.00 94.62 71 TRP A N 1
ATOM 564 C CA . TRP A 1 71 ? -13.339 -14.850 -1.379 1.00 94.62 71 TRP A CA 1
ATOM 565 C C . TRP A 1 71 ? -14.073 -15.945 -2.159 1.00 94.62 71 TRP A C 1
ATOM 567 O O . TRP A 1 71 ? -15.108 -15.691 -2.771 1.00 94.62 71 TRP A O 1
ATOM 577 N N . ARG A 1 72 ? -13.579 -17.186 -2.109 1.00 95.00 72 ARG A N 1
ATOM 578 C CA . ARG A 1 72 ? -14.154 -18.311 -2.856 1.00 95.00 72 ARG A CA 1
ATOM 579 C C . ARG A 1 72 ? -15.583 -18.636 -2.422 1.00 95.00 72 ARG A C 1
ATOM 581 O O . ARG A 1 72 ? -16.385 -19.003 -3.277 1.00 95.00 72 ARG A O 1
ATOM 588 N N . ALA A 1 73 ? -15.909 -18.482 -1.138 1.00 94.56 73 ALA A N 1
ATOM 589 C CA . ALA A 1 73 ? -17.271 -18.679 -0.644 1.00 94.56 73 ALA A CA 1
ATOM 590 C C . ALA A 1 73 ? -18.275 -17.707 -1.296 1.00 94.56 73 ALA A C 1
ATOM 592 O O . ALA A 1 73 ? -19.373 -18.123 -1.657 1.00 94.56 73 ALA A O 1
ATOM 593 N N . GLY A 1 74 ? -17.891 -16.439 -1.498 1.00 92.69 74 GLY A N 1
ATOM 594 C CA . GLY A 1 74 ? -18.723 -15.434 -2.179 1.00 92.69 74 GLY A CA 1
ATOM 595 C C . GLY A 1 74 ? -18.615 -15.448 -3.709 1.00 92.69 74 GLY A C 1
ATOM 596 O O . GLY A 1 74 ? -19.536 -15.025 -4.406 1.00 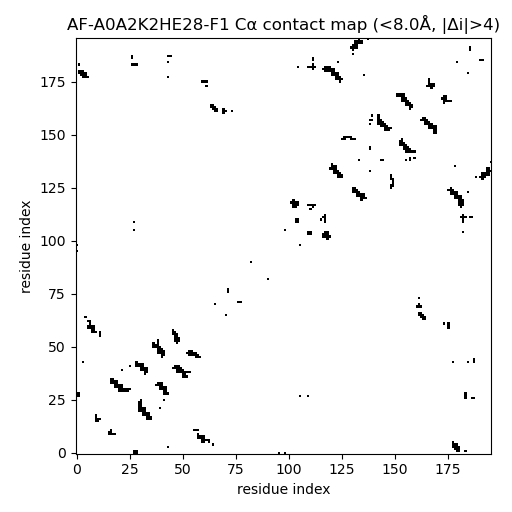92.69 74 GLY A O 1
ATOM 597 N N . HIS A 1 75 ? -17.507 -15.960 -4.249 1.00 94.69 75 HIS A N 1
ATOM 598 C CA . HIS A 1 75 ? -17.194 -15.941 -5.678 1.00 94.69 75 HIS A CA 1
ATOM 599 C C . HIS A 1 75 ? -16.800 -17.338 -6.197 1.00 94.69 75 HIS A C 1
ATOM 601 O O . HIS A 1 75 ? -15.677 -17.522 -6.682 1.00 94.69 75 HIS A O 1
ATOM 607 N N . PRO A 1 76 ? -17.713 -18.330 -6.161 1.00 96.38 76 PRO A N 1
ATOM 608 C CA . PRO A 1 76 ? -17.390 -19.735 -6.433 1.00 96.38 76 PRO A CA 1
ATOM 609 C C . PRO A 1 76 ? -16.952 -20.013 -7.877 1.00 96.38 76 PRO A C 1
ATOM 611 O O . PRO A 1 76 ? -16.326 -21.035 -8.138 1.00 96.38 76 PRO A O 1
ATOM 614 N N . ARG A 1 77 ? -17.257 -19.103 -8.814 1.00 97.44 77 ARG A N 1
ATOM 615 C CA . ARG A 1 77 ? -16.842 -19.180 -10.226 1.00 97.44 77 ARG A CA 1
ATOM 616 C C . ARG A 1 77 ? -15.498 -18.499 -10.517 1.00 97.44 77 ARG A C 1
ATOM 618 O O . ARG A 1 77 ? -15.105 -18.436 -11.677 1.00 97.44 77 ARG A O 1
ATOM 625 N N . THR A 1 78 ? -14.818 -17.953 -9.504 1.00 96.12 78 THR A N 1
ATOM 626 C CA . THR A 1 78 ? -13.485 -17.354 -9.684 1.00 96.12 78 THR A CA 1
ATOM 627 C C . THR A 1 78 ? -12.521 -18.400 -10.224 1.00 96.12 78 THR A C 1
ATOM 629 O O . THR A 1 78 ? -12.389 -19.479 -9.647 1.00 96.12 78 THR A O 1
ATOM 632 N N . LEU A 1 79 ? -11.823 -18.060 -11.302 1.00 95.25 79 LEU A N 1
ATOM 633 C CA . LEU A 1 79 ? -10.742 -18.872 -11.844 1.00 95.25 79 LEU A CA 1
ATOM 634 C C . LEU A 1 79 ? -9.409 -18.426 -11.236 1.00 95.25 79 LEU A C 1
ATOM 636 O O . LEU A 1 79 ? -9.173 -17.235 -11.043 1.00 95.25 79 LEU A O 1
ATOM 640 N N . VAL A 1 80 ? -8.538 -19.391 -10.959 1.00 93.56 80 VAL A N 1
ATOM 641 C CA . VAL A 1 80 ? -7.139 -19.172 -10.567 1.00 93.56 80 VAL A CA 1
ATOM 642 C C . VAL A 1 80 ? -6.236 -19.906 -11.547 1.00 93.56 80 VAL A C 1
ATOM 644 O O . VAL A 1 80 ? -6.649 -20.902 -12.145 1.00 93.56 80 VAL A O 1
ATOM 647 N N . LEU A 1 81 ? -5.014 -19.408 -11.732 1.00 92.69 81 LEU A N 1
ATOM 648 C CA . LEU A 1 81 ? -4.037 -20.073 -12.589 1.00 92.69 81 LEU A CA 1
ATOM 649 C C . LEU A 1 81 ? -3.704 -21.463 -12.038 1.00 92.69 81 LEU A C 1
ATOM 651 O O . LEU A 1 81 ? -3.575 -21.654 -10.828 1.00 92.69 81 LEU A O 1
ATOM 655 N N . THR A 1 82 ? -3.566 -22.429 -12.944 1.00 92.19 82 THR A N 1
ATOM 656 C CA . THR A 1 82 ? -3.171 -23.792 -12.589 1.00 92.19 82 THR A CA 1
ATOM 657 C C . THR A 1 82 ? -1.721 -23.835 -12.108 1.00 92.19 82 THR A C 1
ATOM 659 O O . THR A 1 82 ? -0.860 -23.129 -12.631 1.00 92.19 82 THR A O 1
ATOM 662 N N . THR A 1 83 ? -1.439 -24.702 -11.136 1.00 92.81 83 THR A N 1
ATOM 663 C CA . THR A 1 83 ? -0.070 -25.040 -10.722 1.00 92.81 83 THR A CA 1
ATOM 664 C C . THR A 1 83 ? 0.572 -26.091 -11.632 1.00 92.81 83 THR A C 1
ATOM 666 O O . THR A 1 83 ? 1.770 -26.337 -11.523 1.00 92.81 83 THR A O 1
ATOM 669 N N . ALA A 1 84 ? -0.185 -26.686 -12.563 1.00 91.38 84 ALA A N 1
ATOM 670 C CA . ALA A 1 84 ? 0.327 -27.591 -13.591 1.00 91.38 84 ALA A CA 1
ATOM 671 C C . ALA A 1 84 ? 0.999 -26.798 -14.726 1.00 91.38 84 ALA A C 1
ATOM 673 O O . ALA A 1 84 ? 0.463 -26.669 -15.824 1.00 91.38 84 ALA A O 1
ATOM 674 N N . THR A 1 85 ? 2.164 -26.221 -14.433 1.00 92.50 85 THR A N 1
ATOM 675 C CA . THR A 1 85 ? 2.893 -25.321 -15.344 1.00 92.50 85 THR A CA 1
ATOM 676 C C . THR A 1 85 ? 3.879 -26.040 -16.270 1.00 92.50 85 THR A C 1
ATOM 678 O O . THR A 1 85 ? 4.414 -25.413 -17.178 1.00 92.50 85 THR A O 1
ATOM 681 N N . GLY A 1 86 ? 4.142 -27.332 -16.042 1.00 94.12 86 GLY A N 1
ATOM 682 C CA . GLY A 1 86 ? 5.187 -28.099 -16.736 1.00 94.12 86 GLY A CA 1
ATOM 683 C C . GLY A 1 86 ? 6.578 -28.010 -16.091 1.00 94.12 86 GLY A C 1
ATOM 684 O O . GLY A 1 86 ? 7.516 -28.615 -16.601 1.00 94.12 86 GLY A O 1
ATOM 685 N N . TYR A 1 87 ? 6.715 -27.298 -14.967 1.00 93.38 87 TYR A N 1
ATOM 686 C CA . TYR A 1 87 ? 7.959 -27.179 -14.201 1.00 93.38 87 TYR A CA 1
ATOM 687 C C . TYR A 1 87 ? 7.874 -27.919 -12.861 1.00 93.38 87 TYR A C 1
ATOM 689 O O . TYR A 1 87 ? 6.814 -27.956 -12.235 1.00 93.38 87 TYR A O 1
ATOM 697 N N . ASP A 1 88 ? 9.008 -28.443 -12.386 1.00 92.69 88 ASP A N 1
ATOM 698 C CA . ASP A 1 88 ? 9.129 -29.044 -11.053 1.00 92.69 88 ASP A CA 1
ATOM 699 C C . ASP A 1 88 ? 9.284 -27.952 -9.982 1.00 92.69 88 ASP A C 1
ATOM 701 O O . ASP A 1 88 ? 10.383 -27.535 -9.605 1.00 92.69 88 ASP A O 1
ATOM 705 N N . ARG A 1 89 ? 8.147 -27.399 -9.554 1.00 89.56 89 ARG A N 1
ATOM 706 C CA . ARG A 1 89 ? 8.063 -26.380 -8.506 1.00 89.56 89 ARG A CA 1
ATOM 707 C C . ARG A 1 89 ? 6.919 -26.732 -7.565 1.00 89.56 89 ARG A C 1
ATOM 709 O O . ARG A 1 89 ? 5.753 -26.687 -7.944 1.00 89.56 89 ARG A O 1
ATOM 716 N N . ASP A 1 90 ? 7.247 -26.980 -6.303 1.00 89.62 90 ASP A N 1
ATOM 717 C CA . ASP A 1 90 ? 6.235 -27.117 -5.259 1.00 89.62 90 ASP A CA 1
ATOM 718 C C . ASP A 1 90 ? 5.636 -25.745 -4.894 1.00 89.62 90 ASP A C 1
ATOM 720 O O . ASP A 1 90 ? 6.257 -24.941 -4.190 1.00 89.62 90 ASP A O 1
ATOM 724 N N . TYR A 1 91 ? 4.434 -25.477 -5.414 1.00 88.94 91 TYR A N 1
ATOM 725 C CA . TYR A 1 91 ? 3.626 -24.287 -5.119 1.00 88.94 91 TYR A CA 1
ATOM 726 C C . TYR A 1 91 ? 2.818 -24.402 -3.815 1.00 88.94 91 TYR A C 1
ATOM 728 O O . TYR A 1 91 ? 2.191 -23.422 -3.415 1.00 88.94 91 TYR A O 1
ATOM 736 N N . SER A 1 92 ? 2.814 -25.559 -3.141 1.00 88.44 92 SER A N 1
ATOM 737 C CA . SER A 1 92 ? 2.162 -25.700 -1.830 1.00 88.44 92 SER A CA 1
ATOM 738 C C . SER A 1 92 ? 3.021 -25.158 -0.683 1.00 88.44 92 SER A C 1
ATOM 740 O O . SER A 1 92 ? 2.502 -24.818 0.379 1.00 88.44 92 SER A O 1
ATOM 742 N N . ARG A 1 93 ? 4.332 -25.030 -0.913 1.00 89.50 93 ARG A N 1
ATOM 743 C CA . ARG A 1 93 ? 5.302 -24.532 0.058 1.00 89.50 93 ARG A CA 1
ATOM 744 C C . ARG A 1 93 ? 5.564 -23.040 -0.122 1.00 89.50 93 ARG A C 1
ATOM 746 O O . ARG A 1 93 ? 6.097 -22.612 -1.148 1.00 89.50 93 ARG A O 1
ATOM 753 N N . ASP A 1 94 ? 5.293 -22.263 0.922 1.00 86.94 94 ASP A N 1
ATOM 754 C CA . ASP A 1 94 ? 5.702 -20.860 0.998 1.00 86.94 94 ASP A CA 1
ATOM 755 C C . ASP A 1 94 ? 7.185 -20.760 1.417 1.00 86.94 94 ASP A C 1
ATOM 757 O O . ASP A 1 94 ? 7.529 -21.095 2.554 1.00 86.94 94 ASP A O 1
ATOM 761 N N . PRO A 1 95 ? 8.095 -20.292 0.539 1.00 86.12 95 PRO A N 1
ATOM 762 C CA . PRO A 1 95 ? 9.511 -20.162 0.880 1.00 86.12 95 PRO A CA 1
ATOM 763 C C . PRO A 1 95 ? 9.793 -19.078 1.938 1.00 86.12 95 PRO A C 1
ATOM 765 O O . PRO A 1 95 ? 10.920 -18.992 2.424 1.00 86.12 95 PRO A O 1
ATOM 768 N N . TYR A 1 96 ? 8.804 -18.255 2.302 1.00 83.50 96 TYR A N 1
ATOM 769 C CA . TYR A 1 96 ? 8.930 -17.160 3.264 1.00 83.50 96 TYR A CA 1
ATOM 770 C C . TYR A 1 96 ? 8.113 -17.367 4.547 1.00 83.50 96 TYR A C 1
ATOM 772 O O . TYR A 1 96 ? 8.028 -16.441 5.355 1.00 83.50 96 TYR A O 1
ATOM 780 N N . GLU A 1 97 ? 7.555 -18.557 4.787 1.00 84.56 97 GLU A N 1
ATOM 781 C CA . GLU A 1 97 ? 6.740 -18.833 5.979 1.00 84.56 97 GLU A CA 1
ATOM 782 C C . GLU A 1 97 ? 7.453 -18.437 7.288 1.00 84.56 97 GLU A C 1
ATOM 784 O O . GLU A 1 97 ? 6.913 -17.691 8.110 1.00 84.56 97 GLU A O 1
ATOM 789 N N . ASP A 1 98 ? 8.712 -18.850 7.449 1.00 83.75 98 ASP A N 1
ATOM 790 C CA . ASP A 1 98 ? 9.533 -18.508 8.617 1.00 83.75 98 ASP A CA 1
ATOM 791 C C . ASP A 1 98 ? 9.760 -17.004 8.757 1.00 83.75 98 ASP A C 1
ATOM 793 O O . ASP A 1 98 ? 9.818 -16.467 9.868 1.00 83.75 98 ASP A O 1
ATOM 797 N N . TYR A 1 99 ? 9.887 -16.301 7.630 1.00 80.31 99 TYR A N 1
ATOM 798 C CA . TYR A 1 99 ? 10.003 -14.854 7.646 1.00 80.31 99 TYR A CA 1
ATOM 799 C C . TYR A 1 99 ? 8.729 -14.234 8.213 1.00 80.31 99 TYR A C 1
ATOM 801 O O . TYR A 1 99 ? 8.835 -13.338 9.043 1.00 80.31 99 TYR A O 1
ATOM 809 N N . TYR A 1 100 ? 7.542 -14.704 7.838 1.00 79.81 100 TYR A N 1
ATOM 810 C CA . TYR A 1 100 ? 6.285 -14.165 8.360 1.00 79.81 100 TYR A CA 1
ATOM 811 C C . TYR A 1 100 ? 6.067 -14.452 9.847 1.00 79.81 100 TYR A C 1
ATOM 813 O O . TYR A 1 100 ? 5.541 -13.596 10.555 1.00 79.81 100 TYR A O 1
ATOM 821 N N . ARG A 1 101 ? 6.513 -15.615 10.338 1.00 79.12 101 ARG A N 1
ATOM 822 C CA . ARG A 1 101 ? 6.379 -16.002 11.755 1.00 79.12 101 ARG A CA 1
ATOM 823 C C . ARG A 1 101 ? 7.274 -15.192 12.697 1.00 79.12 101 ARG A C 1
ATOM 825 O O . ARG A 1 101 ? 6.949 -15.028 13.871 1.00 79.12 101 ARG A O 1
ATOM 832 N N . ARG A 1 102 ? 8.415 -14.687 12.216 1.00 77.88 102 ARG A N 1
ATOM 833 C CA . ARG A 1 102 ? 9.333 -13.873 13.031 1.00 77.88 102 ARG A CA 1
ATOM 834 C C . ARG A 1 102 ? 8.787 -12.463 13.232 1.00 77.88 102 ARG A C 1
ATOM 836 O O . ARG A 1 102 ? 8.482 -11.784 12.257 1.00 77.88 102 ARG A O 1
ATOM 843 N N . ARG A 1 103 ? 8.793 -11.977 14.475 1.00 63.19 103 ARG A N 1
ATOM 844 C CA . ARG A 1 103 ? 8.329 -10.623 14.839 1.00 63.19 103 ARG A CA 1
ATOM 845 C C . ARG A 1 103 ? 9.206 -9.476 14.331 1.00 63.19 103 ARG A C 1
ATOM 847 O O . ARG A 1 103 ? 8.714 -8.361 14.221 1.00 63.19 103 ARG A O 1
ATOM 854 N N . SER A 1 104 ? 10.472 -9.741 14.003 1.00 65.06 104 SER A N 1
ATOM 855 C CA . SER A 1 104 ? 11.435 -8.736 13.537 1.00 65.06 104 SER A CA 1
ATOM 856 C C . SER A 1 104 ? 11.637 -8.752 12.020 1.00 65.06 104 SER A C 1
ATOM 858 O O . SER A 1 104 ? 11.507 -9.792 11.363 1.00 65.06 104 SER A O 1
ATOM 860 N N . GLY A 1 105 ? 11.963 -7.586 11.454 1.00 61.28 105 GLY A N 1
ATOM 861 C CA . GLY A 1 105 ? 12.334 -7.420 10.044 1.00 61.28 105 GLY A CA 1
ATOM 862 C C . GLY A 1 105 ? 13.570 -8.233 9.624 1.00 61.28 105 GLY A C 1
ATOM 863 O O . GLY A 1 105 ? 14.243 -8.867 10.437 1.00 61.28 105 GLY A O 1
ATOM 864 N N . LEU A 1 106 ? 13.876 -8.232 8.320 1.00 59.94 106 LEU A N 1
ATOM 865 C CA . LEU A 1 106 ? 15.127 -8.822 7.835 1.00 59.94 106 LEU A CA 1
ATOM 866 C C . LEU A 1 106 ? 16.265 -7.918 8.316 1.00 59.94 106 LEU A C 1
ATOM 868 O O . LEU A 1 106 ? 16.264 -6.748 7.957 1.00 59.94 106 LEU A O 1
ATOM 872 N N . PHE A 1 107 ? 17.192 -8.459 9.109 1.00 56.12 107 PHE A N 1
ATOM 873 C CA . PHE A 1 107 ? 18.251 -7.715 9.799 1.00 56.12 107 PHE A CA 1
ATOM 874 C C . PHE A 1 107 ? 17.699 -6.720 10.844 1.00 56.12 107 PHE A C 1
ATOM 876 O O . PHE A 1 107 ? 17.035 -5.739 10.524 1.00 56.12 107 PHE A O 1
ATOM 883 N N . GLY A 1 108 ? 17.977 -6.972 12.129 1.00 56.25 108 GLY A N 1
ATOM 884 C CA . GLY A 1 108 ? 17.348 -6.315 13.290 1.00 56.25 108 GLY A CA 1
ATOM 885 C C . GLY A 1 108 ? 17.569 -4.802 13.473 1.00 56.25 108 GLY A C 1
ATOM 886 O O . GLY A 1 108 ? 17.317 -4.305 14.572 1.00 56.25 108 GLY A O 1
ATOM 887 N N . PHE A 1 109 ? 18.036 -4.092 12.440 1.00 57.44 109 PHE A N 1
ATOM 888 C CA . PHE A 1 109 ? 18.144 -2.632 12.370 1.00 57.44 109 PHE A CA 1
ATOM 889 C C . PHE A 1 109 ? 16.891 -1.952 11.788 1.00 57.44 109 PHE A C 1
ATOM 891 O O . PHE A 1 109 ? 16.708 -0.752 11.971 1.00 57.44 109 PHE A O 1
ATOM 898 N N . LEU A 1 110 ? 16.009 -2.691 11.109 1.00 63.00 110 LEU A N 1
ATOM 899 C CA . LEU A 1 110 ? 14.747 -2.163 10.578 1.00 63.00 110 LEU A CA 1
ATOM 900 C C . LEU A 1 110 ? 13.653 -2.264 11.635 1.00 63.00 110 LEU A C 1
ATOM 902 O O . LEU A 1 110 ? 12.831 -3.178 11.602 1.00 63.00 110 LEU A O 1
ATOM 906 N N . ARG A 1 111 ? 13.691 -1.329 12.585 1.00 66.19 111 ARG A N 1
ATOM 907 C CA . ARG A 1 111 ? 12.716 -1.237 13.670 1.00 66.19 111 ARG A CA 1
ATOM 908 C C . ARG A 1 111 ? 11.776 -0.072 13.463 1.00 66.19 111 ARG A C 1
ATOM 910 O O . ARG A 1 111 ? 12.183 0.973 12.957 1.00 66.19 111 ARG A O 1
ATOM 917 N N . ALA A 1 112 ? 10.535 -0.240 13.897 1.00 66.75 112 ALA A N 1
ATOM 918 C CA . ALA A 1 112 ? 9.595 0.873 13.924 1.00 66.75 112 ALA A CA 1
ATOM 919 C C . ALA A 1 112 ? 9.934 1.873 15.054 1.00 66.75 112 ALA A C 1
ATOM 921 O O . ALA A 1 112 ? 9.793 3.086 14.904 1.00 66.75 112 ALA A O 1
ATOM 922 N N . GLY A 1 113 ? 10.485 1.388 16.163 1.00 67.69 113 GLY A N 1
ATOM 923 C CA . GLY A 1 113 ? 10.949 2.217 17.270 1.00 67.69 113 GLY A CA 1
ATOM 924 C C . GLY A 1 113 ? 11.350 1.365 18.472 1.00 67.69 113 GLY A C 1
ATOM 925 O O . GLY A 1 113 ? 11.183 0.143 18.444 1.00 67.69 113 GLY A O 1
ATOM 926 N N . PRO A 1 114 ? 11.903 1.968 19.536 1.00 63.00 114 PRO A N 1
ATOM 927 C CA . PRO A 1 114 ? 12.158 1.255 20.783 1.00 63.00 114 PRO A CA 1
ATOM 928 C C . PRO A 1 114 ? 10.856 0.667 21.355 1.00 63.00 114 PRO A C 1
ATOM 930 O O . PRO A 1 114 ? 9.908 1.401 21.603 1.00 63.00 114 PRO A O 1
ATOM 933 N N . GLY A 1 115 ? 10.809 -0.654 21.561 1.00 66.81 115 GLY A N 1
ATOM 934 C CA . GLY A 1 115 ? 9.668 -1.348 22.178 1.00 66.81 115 GLY A CA 1
ATOM 935 C C . GLY A 1 115 ? 8.467 -1.629 21.263 1.00 66.81 115 GLY A C 1
ATOM 936 O O . GLY A 1 115 ? 7.532 -2.292 21.701 1.00 66.81 115 GLY A O 1
ATOM 937 N N . GLU A 1 116 ? 8.486 -1.178 20.007 1.00 71.50 116 GLU A N 1
ATOM 938 C CA . GLU A 1 116 ? 7.410 -1.442 19.043 1.00 71.50 116 GLU A CA 1
ATOM 939 C C . GLU A 1 116 ? 7.586 -2.820 18.374 1.00 71.50 116 GLU A C 1
ATOM 941 O O . GLU A 1 116 ? 8.705 -3.234 18.067 1.00 71.50 116 GLU A O 1
ATOM 946 N N . GLU A 1 117 ? 6.486 -3.541 18.120 1.00 75.38 117 GLU A N 1
ATOM 947 C CA . GLU A 1 117 ? 6.529 -4.783 17.337 1.00 75.38 117 GLU A CA 1
ATOM 948 C C . GLU A 1 117 ? 6.742 -4.449 15.854 1.00 75.38 117 GLU A C 1
ATOM 950 O O . GLU A 1 117 ? 5.864 -3.879 15.206 1.00 75.38 117 GLU A O 1
ATOM 955 N N . ASP A 1 118 ? 7.907 -4.812 15.303 1.00 74.00 118 ASP A N 1
ATOM 956 C CA . ASP A 1 118 ? 8.273 -4.442 13.930 1.00 74.00 118 ASP A CA 1
ATOM 957 C C . ASP A 1 118 ? 7.208 -4.907 12.923 1.00 74.00 118 ASP A C 1
ATOM 959 O O . ASP A 1 118 ? 6.705 -4.108 12.128 1.00 74.00 118 ASP A O 1
ATOM 963 N N . LYS A 1 119 ? 6.831 -6.193 12.974 1.00 83.88 119 LYS A N 1
ATOM 964 C CA . LYS A 1 119 ? 5.896 -6.829 12.027 1.00 83.88 119 LYS A CA 1
ATOM 965 C C . LYS A 1 119 ? 4.423 -6.768 12.419 1.00 83.88 119 LYS A C 1
ATOM 967 O O . LYS A 1 119 ? 3.619 -7.558 11.921 1.00 83.88 119 LYS A O 1
ATOM 972 N N . GLU A 1 120 ? 4.032 -5.818 13.250 1.00 89.12 120 GLU A N 1
ATOM 973 C CA . GLU A 1 120 ? 2.614 -5.534 13.401 1.00 89.12 120 GLU A CA 1
ATOM 974 C C . GLU A 1 120 ? 2.031 -5.020 12.079 1.00 89.12 120 GLU A C 1
ATOM 976 O O . GLU A 1 120 ? 2.624 -4.178 11.402 1.00 89.12 120 GLU A O 1
ATOM 981 N N . LEU A 1 121 ? 0.869 -5.543 11.690 1.00 92.25 121 LEU A N 1
ATOM 982 C CA . LEU A 1 121 ? 0.164 -5.058 10.512 1.00 92.25 121 LEU A CA 1
ATOM 983 C C . LEU A 1 121 ? -0.591 -3.781 10.842 1.00 92.25 121 LEU A C 1
ATOM 985 O O . LEU A 1 121 ? -1.399 -3.746 11.771 1.00 92.25 121 LEU A O 1
ATOM 989 N N . VAL A 1 122 ? -0.379 -2.766 10.016 1.00 95.06 122 VAL A N 1
ATOM 990 C CA . VAL A 1 122 ? -1.107 -1.505 10.075 1.00 95.06 122 VAL A CA 1
ATOM 991 C C . VAL A 1 122 ? -1.774 -1.217 8.744 1.00 95.06 122 VAL A C 1
ATOM 993 O O . VAL A 1 122 ? -1.294 -1.612 7.681 1.00 95.06 122 VAL A O 1
ATOM 996 N N . VAL A 1 123 ? -2.868 -0.479 8.818 1.00 95.75 123 VAL A N 1
ATOM 997 C CA . VAL A 1 123 ? -3.498 0.188 7.688 1.00 95.75 123 VAL A CA 1
ATOM 998 C C . VAL A 1 123 ? -2.950 1.608 7.651 1.00 95.75 123 VAL A C 1
ATOM 1000 O O . VAL A 1 123 ? -3.243 2.405 8.537 1.00 95.75 123 VAL A O 1
ATOM 1003 N N . GLY A 1 124 ? -2.121 1.908 6.658 1.00 95.12 124 GLY A N 1
ATOM 1004 C CA . GLY A 1 124 ? -1.550 3.228 6.429 1.00 95.12 124 GLY A CA 1
ATOM 1005 C C . GLY A 1 124 ? -2.418 4.070 5.499 1.00 95.12 124 GLY A C 1
ATOM 1006 O O . GLY A 1 124 ? -2.826 3.614 4.423 1.00 95.12 124 GLY A O 1
ATOM 1007 N N . ILE A 1 125 ? -2.677 5.311 5.907 1.00 94.75 125 ILE A N 1
ATOM 1008 C CA . ILE A 1 125 ? -3.380 6.328 5.125 1.00 94.75 125 ILE A CA 1
ATOM 1009 C C . ILE A 1 125 ? -2.512 7.582 5.084 1.00 94.75 125 ILE A C 1
ATOM 1011 O O . ILE A 1 125 ? -2.037 8.050 6.115 1.00 94.75 125 ILE A O 1
ATOM 1015 N N . GLU A 1 126 ? -2.340 8.149 3.893 1.00 92.25 126 GLU A N 1
ATOM 1016 C CA . GLU A 1 126 ? -1.800 9.495 3.721 1.00 92.25 126 GLU A CA 1
ATOM 1017 C C . GLU A 1 126 ? -2.860 10.361 3.046 1.00 92.25 126 GLU A C 1
ATOM 1019 O O . GLU A 1 126 ? -3.395 9.993 1.994 1.00 92.25 126 GLU A O 1
ATOM 1024 N N . LYS A 1 127 ? -3.176 11.507 3.652 1.00 90.31 127 LYS A N 1
ATOM 1025 C CA . LYS A 1 127 ? -4.132 12.462 3.099 1.00 90.31 127 LYS A CA 1
ATOM 1026 C C . LYS A 1 127 ? -3.729 13.892 3.431 1.00 90.31 127 LYS A C 1
ATOM 1028 O O . LYS A 1 127 ? -3.496 14.227 4.586 1.00 90.31 127 LYS A O 1
ATOM 1033 N N . LYS A 1 128 ? -3.637 14.734 2.393 1.00 90.25 128 LYS A N 1
ATOM 1034 C CA . LYS A 1 128 ? -3.225 16.150 2.488 1.00 90.25 128 LYS A CA 1
ATOM 1035 C C . LYS A 1 128 ? -1.935 16.350 3.308 1.00 90.25 128 LYS A C 1
ATOM 1037 O O . LYS A 1 128 ? -1.852 17.253 4.130 1.00 90.25 128 LYS A O 1
ATOM 1042 N N . GLY A 1 129 ? -0.945 15.478 3.103 1.00 89.44 129 GLY A N 1
ATOM 1043 C CA . GLY A 1 129 ? 0.344 15.522 3.806 1.00 89.44 129 GLY A CA 1
ATOM 1044 C C . GLY A 1 129 ? 0.329 14.968 5.236 1.00 89.44 129 GLY A C 1
ATOM 1045 O O . GLY A 1 129 ? 1.392 14.826 5.832 1.00 89.44 129 GLY A O 1
ATOM 1046 N N . VAL A 1 130 ? -0.836 14.603 5.778 1.00 93.38 130 VAL A N 1
ATOM 1047 C CA . VAL A 1 130 ? -0.950 13.925 7.074 1.00 93.38 130 VAL A CA 1
ATOM 1048 C C . VAL A 1 130 ? -0.919 12.421 6.849 1.00 93.38 130 VAL A C 1
ATOM 1050 O O . VAL A 1 130 ? -1.693 11.892 6.050 1.00 93.38 130 VAL A O 1
ATOM 1053 N N . SER A 1 131 ? -0.034 11.732 7.565 1.00 95.44 131 SER A N 1
ATOM 1054 C CA . SER A 1 131 ? 0.072 10.273 7.540 1.00 95.44 131 SER A CA 1
ATOM 1055 C C . SER A 1 131 ? -0.408 9.691 8.866 1.00 95.44 131 SER A C 1
ATOM 1057 O O . SER A 1 131 ? -0.024 10.166 9.934 1.00 95.44 131 SER A O 1
ATOM 1059 N N . ARG A 1 132 ? -1.268 8.675 8.796 1.00 96.44 132 ARG A N 1
ATOM 1060 C CA . ARG A 1 132 ? -1.873 8.014 9.955 1.00 96.44 132 ARG A CA 1
ATOM 1061 C C . ARG A 1 132 ? -1.841 6.503 9.759 1.00 96.44 132 ARG A C 1
ATOM 1063 O O . ARG A 1 132 ? -2.044 6.024 8.641 1.00 96.44 132 ARG A O 1
ATOM 1070 N N . ALA A 1 133 ? -1.576 5.757 10.826 1.00 96.19 133 ALA A N 1
ATOM 1071 C CA . ALA A 1 133 ? -1.542 4.299 10.792 1.00 96.19 133 ALA A CA 1
ATOM 1072 C C . ALA A 1 133 ? -2.446 3.691 11.860 1.00 96.19 133 ALA A C 1
ATOM 1074 O O . ALA A 1 133 ? -2.394 4.070 13.027 1.00 96.19 133 ALA A O 1
ATOM 1075 N N . TYR A 1 134 ? -3.232 2.698 11.455 1.00 96.69 134 TYR A N 1
ATOM 1076 C CA . TYR A 1 134 ? -4.186 2.008 12.316 1.00 96.69 134 TYR A CA 1
ATOM 1077 C C . TYR A 1 134 ? -3.757 0.554 12.473 1.00 96.69 134 TYR A C 1
ATOM 1079 O O . TYR A 1 134 ? -3.711 -0.152 11.461 1.00 96.69 134 TYR A O 1
ATOM 1087 N N . PRO A 1 135 ? -3.462 0.064 13.689 1.00 95.25 135 PRO A N 1
ATOM 1088 C CA . PRO A 1 135 ? -3.220 -1.357 13.899 1.00 95.25 135 PRO A CA 1
ATOM 1089 C C . PRO A 1 135 ? -4.385 -2.188 13.357 1.00 95.25 135 PRO A C 1
ATOM 1091 O O . PRO A 1 135 ? -5.543 -1.985 13.731 1.00 95.25 135 PRO A O 1
ATOM 1094 N N . LEU A 1 136 ? -4.096 -3.132 12.458 1.00 94.44 136 LEU A N 1
ATOM 1095 C CA . LEU A 1 136 ? -5.135 -3.937 11.813 1.00 94.44 136 LEU A CA 1
ATOM 1096 C C . LEU A 1 136 ? -5.910 -4.770 12.847 1.00 94.44 136 LEU A C 1
ATOM 1098 O O . LEU A 1 136 ? -7.103 -5.010 12.680 1.00 94.44 136 LEU A O 1
ATOM 1102 N N . SER A 1 137 ? -5.249 -5.177 13.934 1.00 93.75 137 SER A N 1
ATOM 1103 C CA . SER A 1 137 ? -5.861 -5.831 15.096 1.00 93.75 137 SER A CA 1
ATOM 1104 C C . SER A 1 137 ? -6.953 -4.968 15.740 1.00 93.75 137 SER A C 1
ATOM 1106 O O . SER A 1 137 ? -8.057 -5.462 15.964 1.00 93.75 137 SER A O 1
ATOM 1108 N N . VAL A 1 138 ? -6.686 -3.678 15.962 1.00 95.19 138 VAL A N 1
ATOM 1109 C CA . VAL A 1 138 ? -7.643 -2.718 16.536 1.00 95.19 138 VAL A CA 1
ATOM 1110 C C . VAL A 1 138 ? -8.819 -2.498 15.586 1.00 95.19 138 VAL A C 1
ATOM 1112 O O . VAL A 1 138 ? -9.974 -2.579 16.008 1.00 95.19 138 VAL A O 1
ATOM 1115 N N . VAL A 1 139 ? -8.550 -2.309 14.288 1.00 96.06 139 VAL A N 1
ATOM 1116 C CA . VAL A 1 139 ? -9.597 -2.166 13.258 1.00 96.06 139 VAL A CA 1
ATOM 1117 C C . VAL A 1 139 ? -10.516 -3.397 13.238 1.00 96.06 139 VAL A C 1
ATOM 1119 O O . VAL A 1 139 ? -11.742 -3.266 13.253 1.00 96.06 139 VAL A O 1
ATOM 1122 N N . ARG A 1 140 ? -9.933 -4.603 13.273 1.00 95.19 140 ARG A N 1
ATOM 1123 C CA . ARG A 1 140 ? -10.655 -5.886 13.329 1.00 95.19 140 ARG A CA 1
ATOM 1124 C C . ARG A 1 140 ? -11.495 -6.045 14.592 1.00 95.19 140 ARG A C 1
ATOM 1126 O O . ARG A 1 140 ? -12.616 -6.554 14.526 1.00 95.19 140 ARG A O 1
ATOM 1133 N N . GLN A 1 141 ? -10.942 -5.653 15.737 1.00 94.88 141 GLN A N 1
ATOM 1134 C CA . GLN A 1 141 ? -11.601 -5.772 17.031 1.00 94.88 141 GLN A CA 1
ATOM 1135 C C . GLN A 1 141 ? -12.814 -4.845 17.118 1.00 94.88 141 GLN A C 1
ATOM 1137 O O . GLN A 1 141 ? -13.894 -5.307 17.486 1.00 94.88 141 GLN A O 1
ATOM 1142 N N . ARG A 1 142 ? -12.647 -3.569 16.744 1.00 95.69 142 ARG A N 1
ATOM 1143 C CA . ARG A 1 142 ? -13.725 -2.571 16.796 1.00 95.69 142 ARG A CA 1
ATOM 1144 C C . ARG A 1 142 ? -14.803 -2.830 15.746 1.00 95.69 142 ARG A C 1
ATOM 1146 O O . ARG A 1 142 ? -15.973 -2.571 16.000 1.00 95.69 142 ARG A O 1
ATOM 1153 N N . GLY A 1 143 ? -14.438 -3.348 14.572 1.00 96.38 143 GLY A N 1
ATOM 1154 C CA . GLY A 1 143 ? -15.375 -3.644 13.483 1.00 96.38 143 GLY A CA 1
ATOM 1155 C C . GLY A 1 143 ? -15.858 -2.398 12.734 1.00 96.38 143 GLY A C 1
ATOM 1156 O O . GLY A 1 143 ? -15.974 -2.418 11.512 1.00 96.38 143 GLY A O 1
ATOM 1157 N N . GLN A 1 144 ? -16.100 -1.297 13.438 1.00 97.00 144 GLN A N 1
ATOM 1158 C CA . GLN A 1 144 ? -16.351 0.023 12.872 1.00 97.00 144 GLN A CA 1
ATOM 1159 C C . GLN A 1 144 ? -15.608 1.071 13.697 1.00 97.00 144 GLN A C 1
ATOM 1161 O O . GLN A 1 144 ? -15.563 0.976 14.924 1.00 97.00 144 GLN A O 1
ATOM 1166 N N . LEU A 1 145 ? -15.011 2.055 13.031 1.00 96.31 145 LEU A N 1
ATOM 1167 C CA . LEU A 1 145 ? -14.436 3.227 13.690 1.00 96.31 145 LEU A CA 1
ATOM 1168 C C . LEU A 1 145 ? -14.484 4.437 12.759 1.00 96.31 145 LEU A C 1
ATOM 1170 O O . LEU A 1 145 ? -14.590 4.295 11.540 1.00 96.31 145 LEU A O 1
ATOM 1174 N N . GLU A 1 146 ? -14.393 5.621 13.345 1.00 97.00 146 GLU A N 1
ATOM 1175 C CA . GLU A 1 146 ? -14.279 6.884 12.627 1.00 97.00 146 GLU A CA 1
ATOM 1176 C C . GLU A 1 146 ? -13.023 7.615 13.100 1.00 97.00 146 GLU A C 1
ATOM 1178 O O . GLU A 1 146 ? -12.630 7.491 14.260 1.00 97.00 146 GLU A O 1
ATOM 1183 N N . ASP A 1 147 ? -12.398 8.372 12.204 1.00 97.00 147 ASP A N 1
ATOM 1184 C CA . ASP A 1 147 ? -11.260 9.233 12.529 1.00 97.00 147 ASP A CA 1
ATOM 1185 C C . ASP A 1 147 ? -11.197 10.421 11.556 1.00 97.00 147 ASP A C 1
ATOM 1187 O O . ASP A 1 147 ? -11.864 10.413 10.520 1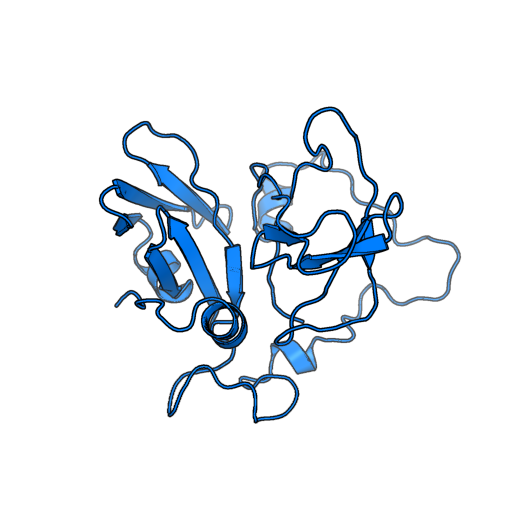.00 97.00 147 ASP A O 1
ATOM 1191 N N . SER A 1 148 ? -10.401 11.441 11.870 1.00 95.81 148 SER A N 1
ATOM 1192 C CA . SER A 1 148 ? -10.140 12.576 10.982 1.00 95.81 148 SER A CA 1
ATOM 1193 C C . SER A 1 148 ? -8.676 12.590 10.559 1.00 95.81 148 SER A C 1
ATOM 1195 O O . SER A 1 148 ? -7.781 12.668 11.398 1.00 95.81 148 SER A O 1
ATOM 1197 N N . VAL A 1 149 ? -8.420 12.538 9.251 1.00 95.44 149 VAL A N 1
ATOM 1198 C CA . VAL A 1 149 ? -7.059 12.553 8.689 1.00 95.44 149 VAL A CA 1
ATOM 1199 C C . VAL A 1 149 ? -6.957 13.682 7.677 1.00 95.44 149 VAL A C 1
ATOM 1201 O O . VAL A 1 149 ? -7.735 13.745 6.726 1.00 95.44 149 VAL A O 1
ATOM 1204 N N . GLY A 1 150 ? -6.020 14.611 7.885 1.00 93.38 150 GLY A N 1
ATOM 1205 C CA . GLY A 1 150 ? -5.897 15.794 7.025 1.00 93.38 150 GLY A CA 1
ATOM 1206 C C . GLY A 1 150 ? -7.160 16.671 7.024 1.00 93.38 150 GLY A C 1
ATOM 1207 O O . GLY A 1 150 ? -7.494 17.278 6.007 1.00 93.38 150 GLY A O 1
ATOM 1208 N N . GLY A 1 151 ? -7.900 16.694 8.139 1.00 93.88 151 GLY A N 1
ATOM 1209 C CA . GLY A 1 151 ? -9.146 17.455 8.281 1.00 93.88 151 GLY A CA 1
ATOM 1210 C C . GLY A 1 151 ? -10.357 16.843 7.571 1.00 93.88 151 GLY A C 1
ATOM 1211 O O . GLY A 1 151 ? -11.362 17.527 7.401 1.00 93.88 151 GLY A O 1
ATOM 1212 N N . GLU A 1 152 ? -10.279 15.586 7.133 1.00 95.19 152 GLU A N 1
ATOM 1213 C CA . GLU A 1 152 ? -11.389 14.882 6.496 1.00 95.19 152 GLU A CA 1
ATOM 1214 C C . GLU A 1 152 ? -11.830 13.685 7.334 1.00 95.19 152 GLU A C 1
ATOM 1216 O O . GLU A 1 152 ? -11.004 12.870 7.749 1.00 95.19 152 GLU A O 1
ATOM 1221 N N . LYS A 1 153 ? -13.142 13.577 7.561 1.00 97.31 153 LYS A N 1
ATOM 1222 C CA . LYS A 1 153 ? -13.733 12.477 8.319 1.00 97.31 153 LYS A CA 1
ATOM 1223 C C . LYS A 1 153 ? -13.714 11.196 7.490 1.00 97.31 153 LYS A C 1
ATOM 1225 O O . LYS A 1 153 ? -14.245 11.157 6.380 1.00 97.31 153 LYS A O 1
ATOM 1230 N N . LEU A 1 154 ? -13.144 10.147 8.064 1.00 97.44 154 LEU A N 1
ATOM 1231 C CA . LEU A 1 154 ? -13.052 8.816 7.487 1.00 97.44 154 LEU A CA 1
ATOM 1232 C C . LEU A 1 154 ? -13.880 7.832 8.308 1.00 97.44 154 LEU A C 1
ATOM 1234 O O . LEU A 1 154 ? -13.870 7.868 9.536 1.00 97.44 154 LEU A O 1
ATOM 1238 N N . SER A 1 155 ? -14.576 6.935 7.619 1.00 97.75 155 SER A N 1
ATOM 1239 C CA . SER A 1 155 ? -15.333 5.833 8.211 1.00 97.75 155 SER A CA 1
ATOM 1240 C C . SER A 1 155 ? -14.711 4.507 7.810 1.00 97.75 155 SER A C 1
ATOM 1242 O O . SER A 1 155 ? -14.522 4.232 6.626 1.00 97.75 155 SER A O 1
ATOM 1244 N N . PHE A 1 156 ? -14.423 3.669 8.795 1.00 97.44 156 PHE A N 1
ATOM 1245 C CA . PHE A 1 156 ? -13.841 2.349 8.626 1.00 97.44 156 PHE A CA 1
ATOM 1246 C C . PHE A 1 156 ? -14.906 1.312 8.947 1.00 97.44 156 PHE A C 1
ATOM 1248 O O . PHE A 1 156 ? -15.592 1.396 9.967 1.00 97.44 156 PHE A O 1
ATOM 1255 N N . ARG A 1 157 ? -15.019 0.299 8.095 1.00 97.06 157 ARG A N 1
ATOM 1256 C CA . ARG A 1 157 ? -15.885 -0.855 8.310 1.00 97.06 157 ARG A CA 1
ATOM 1257 C C . ARG A 1 157 ? -15.122 -2.124 7.987 1.00 97.06 157 ARG A C 1
ATOM 1259 O O . ARG A 1 157 ? -14.722 -2.335 6.845 1.00 97.06 157 ARG A O 1
ATOM 1266 N N . TYR A 1 158 ? -14.947 -2.954 8.999 1.00 96.69 158 TYR A N 1
ATOM 1267 C CA . TYR A 1 158 ? -14.389 -4.283 8.884 1.00 96.69 158 TYR A CA 1
ATOM 1268 C C . TYR A 1 158 ? -15.509 -5.318 8.896 1.00 96.69 158 TYR A C 1
ATOM 1270 O O . TYR A 1 158 ? -16.259 -5.426 9.869 1.00 96.69 158 TYR A O 1
ATOM 1278 N N . ASP A 1 159 ? -15.606 -6.092 7.825 1.00 94.38 159 ASP A N 1
ATOM 1279 C CA . ASP A 1 159 ? -16.544 -7.196 7.716 1.00 94.38 159 ASP A CA 1
ATOM 1280 C C . ASP A 1 159 ? -15.825 -8.518 8.023 1.00 94.38 159 ASP A C 1
ATOM 1282 O O . ASP A 1 159 ? -14.880 -8.936 7.355 1.00 94.38 159 ASP A O 1
ATOM 1286 N N . LYS A 1 160 ? -16.255 -9.172 9.106 1.00 91.00 160 LYS A N 1
ATOM 1287 C CA . LYS A 1 160 ? -15.672 -10.440 9.569 1.00 91.00 160 LYS A CA 1
ATOM 1288 C C . LYS A 1 160 ? -16.086 -11.625 8.694 1.00 91.00 160 LYS A C 1
ATOM 1290 O O . LYS A 1 160 ? -15.423 -12.664 8.732 1.00 91.00 160 LYS A O 1
ATOM 1295 N N . SER A 1 161 ? -17.190 -11.509 7.955 1.00 90.19 161 SER A N 1
ATOM 1296 C CA . SER A 1 161 ? -17.704 -12.602 7.129 1.00 90.19 161 SER A CA 1
ATOM 1297 C C . SER A 1 161 ? -16.770 -12.878 5.953 1.00 90.19 161 SER A C 1
ATOM 1299 O O . SER A 1 161 ? -16.435 -14.045 5.723 1.00 90.19 161 SER A O 1
ATOM 1301 N N . ASP A 1 162 ? -16.273 -11.813 5.317 1.00 90.38 162 ASP A N 1
ATOM 1302 C CA . ASP A 1 162 ? -15.403 -11.829 4.144 1.00 90.38 162 ASP A CA 1
ATOM 1303 C C . ASP A 1 162 ? -13.984 -11.282 4.415 1.00 90.38 162 ASP A C 1
ATOM 1305 O O . ASP A 1 162 ? -13.227 -11.082 3.474 1.00 90.38 162 ASP A O 1
ATOM 1309 N N . ASP A 1 163 ? -13.594 -11.076 5.678 1.00 92.25 163 ASP A N 1
ATOM 1310 C CA . ASP A 1 163 ? -12.266 -10.593 6.109 1.00 92.25 163 ASP A CA 1
ATOM 1311 C C . ASP A 1 163 ? -11.816 -9.293 5.415 1.00 92.25 163 ASP A C 1
ATOM 1313 O O . ASP A 1 163 ? -10.641 -9.131 5.084 1.00 92.25 163 ASP A O 1
ATOM 1317 N N . ARG A 1 164 ? -12.754 -8.372 5.163 1.00 93.25 164 ARG A N 1
ATOM 1318 C CA . ARG A 1 164 ? -12.522 -7.178 4.342 1.00 93.25 164 ARG A CA 1
ATOM 1319 C C . ARG A 1 164 ? -12.612 -5.889 5.145 1.00 93.25 164 ARG A C 1
ATOM 1321 O O . ARG A 1 164 ? -13.574 -5.645 5.869 1.00 93.25 164 ARG A O 1
ATOM 1328 N N . LEU A 1 165 ? -11.650 -4.999 4.914 1.00 94.75 165 LEU A N 1
ATOM 1329 C CA . LEU A 1 165 ? -11.711 -3.607 5.346 1.00 94.75 165 LEU A CA 1
ATOM 1330 C C . LEU A 1 165 ? -12.205 -2.708 4.208 1.00 94.75 165 LEU A C 1
ATOM 1332 O O . LEU A 1 165 ? -11.676 -2.742 3.099 1.00 94.75 165 LEU A O 1
ATOM 1336 N N . ARG A 1 166 ? -13.176 -1.847 4.510 1.00 94.88 166 ARG A N 1
ATOM 1337 C CA . ARG A 1 166 ? -13.571 -0.716 3.672 1.00 94.88 166 ARG A CA 1
ATOM 1338 C C . ARG A 1 166 ? -13.363 0.586 4.433 1.00 94.88 166 ARG A C 1
ATOM 1340 O O . ARG A 1 166 ? -13.754 0.691 5.592 1.00 94.88 166 ARG A O 1
ATOM 1347 N N . ILE A 1 167 ? -12.785 1.573 3.758 1.00 95.62 167 ILE A N 1
ATOM 1348 C CA . ILE A 1 167 ? -12.578 2.920 4.290 1.00 95.62 167 ILE A CA 1
ATOM 1349 C C . ILE A 1 167 ? -13.212 3.895 3.313 1.00 95.62 167 ILE A C 1
ATOM 1351 O O . ILE A 1 167 ? -12.922 3.825 2.115 1.00 95.62 167 ILE A O 1
ATOM 1355 N N . THR A 1 168 ? -14.081 4.769 3.802 1.00 96.38 168 THR A N 1
ATOM 1356 C CA . THR A 1 168 ? -14.752 5.780 2.984 1.00 96.38 168 THR A CA 1
ATOM 1357 C C . THR A 1 168 ? -14.628 7.165 3.589 1.00 96.38 168 THR A C 1
ATOM 1359 O O . THR A 1 168 ? -14.504 7.303 4.804 1.00 96.38 168 THR A O 1
ATOM 1362 N N . ASP A 1 169 ? -14.675 8.186 2.742 1.00 95.69 169 ASP A N 1
ATOM 1363 C CA . ASP A 1 169 ? -14.834 9.570 3.184 1.00 95.69 169 ASP A CA 1
ATOM 1364 C C . ASP A 1 169 ? -16.301 9.911 3.502 1.00 95.69 169 ASP A C 1
ATOM 1366 O O . ASP A 1 169 ? -17.190 9.056 3.428 1.00 95.69 169 ASP A O 1
ATOM 1370 N N . SER A 1 170 ? 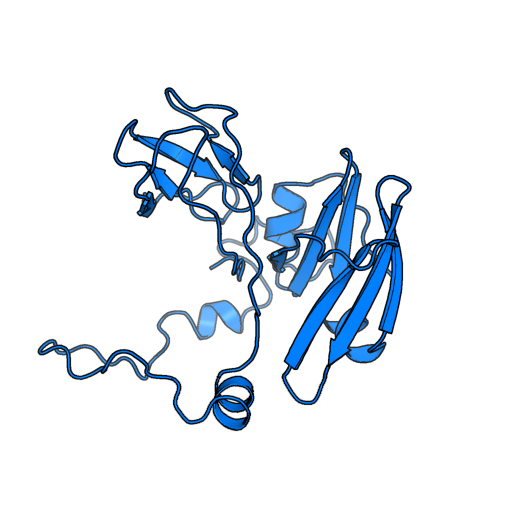-16.558 11.173 3.856 1.00 95.00 170 SER A N 1
ATOM 1371 C CA . SER A 1 170 ? -17.899 11.699 4.140 1.00 95.00 170 SER A CA 1
ATOM 1372 C C . SER A 1 170 ? -18.859 11.652 2.948 1.00 95.00 170 SER A C 1
ATOM 1374 O O . SER A 1 170 ? -20.068 11.722 3.144 1.00 95.00 170 SER A O 1
ATOM 1376 N N . GLU A 1 171 ? -18.342 11.533 1.725 1.00 95.44 171 GLU A N 1
ATOM 1377 C CA . GLU A 1 171 ? -19.135 11.391 0.499 1.00 95.44 171 GLU A CA 1
ATOM 1378 C C . GLU A 1 171 ? -19.358 9.910 0.129 1.00 95.44 171 GLU A C 1
ATOM 1380 O O . GLU A 1 171 ? -19.981 9.600 -0.885 1.00 95.44 171 GLU A O 1
ATOM 1385 N N . GLY A 1 172 ? -18.851 8.969 0.935 1.00 93.31 172 GLY A N 1
ATOM 1386 C CA . GLY A 1 172 ? -18.949 7.531 0.685 1.00 93.31 172 GLY A CA 1
ATOM 1387 C C . GLY A 1 172 ? -17.955 7.003 -0.357 1.00 93.31 172 GLY A C 1
ATOM 1388 O O . GLY A 1 172 ? -18.017 5.819 -0.718 1.00 93.31 172 GLY A O 1
ATOM 1389 N N . ARG A 1 173 ? -17.017 7.834 -0.831 1.00 92.75 173 ARG A N 1
ATOM 1390 C CA . ARG A 1 173 ? -15.983 7.424 -1.791 1.00 92.75 173 ARG A CA 1
ATOM 1391 C C . ARG A 1 173 ? -14.924 6.602 -1.074 1.00 92.75 173 ARG A C 1
ATOM 1393 O O . ARG A 1 173 ? -14.548 6.897 0.057 1.00 92.75 173 ARG A O 1
ATOM 1400 N N . THR A 1 174 ? -14.425 5.562 -1.737 1.00 91.75 174 THR A N 1
ATOM 1401 C CA . THR A 1 174 ? -13.390 4.693 -1.163 1.00 91.75 174 THR A CA 1
ATOM 1402 C C . THR A 1 174 ? -12.084 5.460 -0.998 1.00 91.75 174 THR A C 1
ATOM 1404 O O . THR A 1 174 ? -11.606 6.078 -1.947 1.00 91.75 174 THR A O 1
ATOM 1407 N N . VAL A 1 175 ? -11.481 5.376 0.187 1.00 92.00 175 VAL A N 1
ATOM 1408 C CA . VAL A 1 175 ? -10.181 5.985 0.472 1.00 92.00 175 VAL A CA 1
ATOM 1409 C 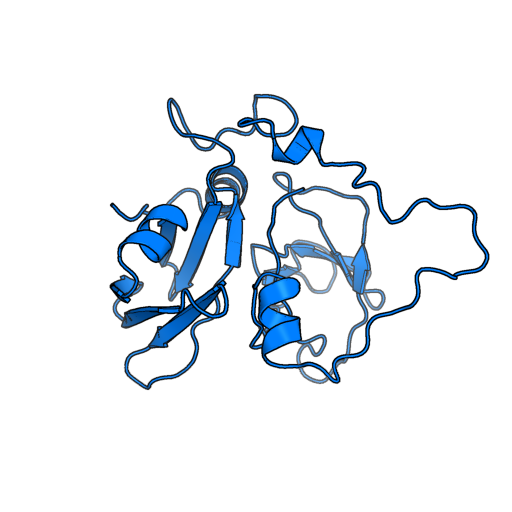C . VAL A 1 175 ? -9.057 4.981 0.207 1.00 92.00 175 VAL A C 1
ATOM 1411 O O . VAL A 1 175 ? -9.031 3.908 0.824 1.00 92.00 175 VAL A O 1
ATOM 1414 N N . PRO A 1 176 ? -8.102 5.319 -0.680 1.00 88.81 176 PRO A N 1
ATOM 1415 C CA . PRO A 1 176 ? -6.913 4.513 -0.897 1.00 88.81 176 PRO A CA 1
ATOM 1416 C C . PRO A 1 176 ? -6.081 4.351 0.372 1.00 88.81 176 PRO A C 1
ATOM 1418 O O . PRO A 1 176 ? -5.610 5.324 0.961 1.00 88.81 176 PRO A O 1
ATOM 1421 N N . HIS A 1 177 ? -5.819 3.107 0.738 1.00 92.00 177 HIS A N 1
ATOM 1422 C CA . HIS A 1 177 ? -5.016 2.737 1.894 1.00 92.00 177 HIS A CA 1
ATOM 1423 C C . HIS A 1 177 ? -4.088 1.585 1.519 1.00 92.00 177 HIS A C 1
ATOM 1425 O O . HIS A 1 177 ? -4.272 0.934 0.490 1.00 92.00 177 HIS A O 1
ATOM 1431 N N . VAL A 1 178 ? -3.080 1.341 2.347 1.00 92.44 178 VAL A N 1
ATOM 1432 C CA . VAL A 1 178 ? -2.208 0.173 2.210 1.00 92.44 178 VAL A CA 1
ATOM 1433 C C . VAL A 1 178 ? -2.176 -0.563 3.536 1.00 92.44 178 VAL A C 1
ATOM 1435 O O . VAL A 1 178 ? -1.993 0.052 4.582 1.00 92.44 178 VAL A O 1
ATOM 1438 N N . THR A 1 179 ? -2.364 -1.877 3.506 1.00 93.81 179 THR A N 1
ATOM 1439 C CA . THR A 1 179 ? -2.026 -2.712 4.661 1.00 93.81 179 THR A CA 1
ATOM 1440 C C . THR A 1 179 ? -0.576 -3.129 4.499 1.00 93.81 179 THR A C 1
ATOM 1442 O O . THR A 1 179 ? -0.203 -3.557 3.415 1.00 93.81 179 THR A O 1
ATOM 1445 N N . THR A 1 180 ? 0.258 -2.954 5.517 1.00 93.38 180 THR A N 1
ATOM 1446 C CA . THR A 1 180 ? 1.691 -3.288 5.468 1.00 93.38 180 THR A CA 1
ATOM 1447 C C . THR A 1 180 ? 2.225 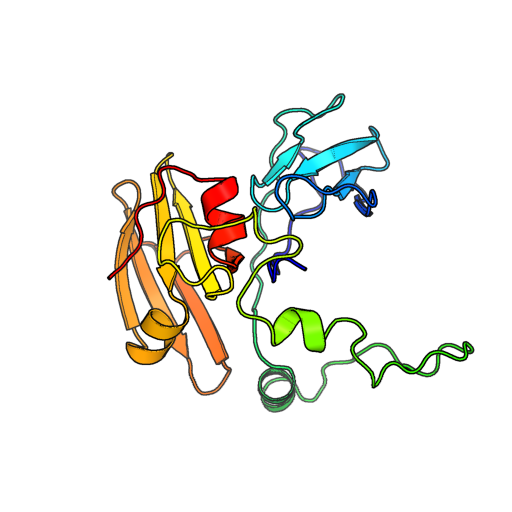-3.462 6.886 1.00 93.38 180 THR A C 1
ATOM 1449 O O . THR A 1 180 ? 1.555 -3.104 7.856 1.00 93.38 180 THR A O 1
ATOM 1452 N N . TYR A 1 181 ? 3.442 -3.982 7.032 1.00 92.06 181 TYR A N 1
ATOM 1453 C CA . TYR A 1 181 ? 4.116 -3.957 8.328 1.00 92.06 181 TYR A CA 1
ATOM 1454 C C . TYR A 1 181 ? 4.424 -2.533 8.794 1.00 92.06 181 TYR A C 1
ATOM 1456 O O . TYR A 1 181 ? 4.840 -1.684 7.998 1.00 92.06 181 TYR A O 1
ATOM 1464 N N . TRP A 1 182 ? 4.271 -2.300 10.097 1.00 91.31 182 TRP A N 1
ATOM 1465 C CA . TRP A 1 182 ? 4.465 -1.005 10.740 1.00 91.31 182 TRP A CA 1
ATOM 1466 C C . TRP A 1 182 ? 5.854 -0.424 10.481 1.00 91.31 182 TRP A C 1
ATOM 1468 O O . TRP A 1 182 ? 5.966 0.726 10.054 1.00 91.31 182 TRP A O 1
ATOM 1478 N N . PHE A 1 183 ? 6.908 -1.236 10.624 1.00 88.50 183 PHE A N 1
ATOM 1479 C CA . PHE A 1 183 ? 8.277 -0.785 10.356 1.00 88.50 183 PHE A CA 1
ATOM 1480 C C . PHE A 1 183 ? 8.475 -0.310 8.907 1.00 88.50 183 PHE A C 1
ATOM 1482 O O . PHE A 1 183 ? 9.231 0.629 8.669 1.00 88.50 183 PHE A O 1
ATOM 1489 N N . VAL A 1 184 ? 7.783 -0.925 7.938 1.00 91.25 184 VAL A N 1
ATOM 1490 C CA . VAL A 1 184 ? 7.848 -0.515 6.527 1.00 91.25 184 VAL A CA 1
ATOM 1491 C C . VAL A 1 184 ? 7.144 0.823 6.352 1.00 91.25 184 VAL A C 1
ATOM 1493 O O . VAL A 1 184 ? 7.731 1.744 5.794 1.00 91.25 184 VAL A O 1
ATOM 1496 N N . TRP A 1 185 ? 5.912 0.955 6.852 1.00 93.25 185 TRP A N 1
ATOM 1497 C CA . TRP A 1 185 ? 5.152 2.201 6.738 1.00 93.25 185 TRP A CA 1
ATOM 1498 C C . TRP A 1 185 ? 5.903 3.379 7.361 1.00 93.25 185 TRP A C 1
ATOM 1500 O O . TRP A 1 185 ? 6.146 4.383 6.693 1.00 93.25 185 TRP A O 1
ATOM 1510 N N . LYS A 1 186 ? 6.344 3.233 8.614 1.00 91.44 186 LYS A N 1
ATOM 1511 C CA . LYS A 1 186 ? 7.038 4.290 9.358 1.00 91.44 186 LYS A CA 1
ATOM 1512 C C . LYS A 1 186 ? 8.371 4.673 8.729 1.00 91.44 186 LYS A C 1
ATOM 1514 O O . LYS A 1 186 ? 8.747 5.840 8.761 1.00 91.44 186 LYS A O 1
ATOM 1519 N N . ALA A 1 187 ? 9.060 3.725 8.089 1.00 90.50 187 ALA A N 1
ATOM 1520 C CA . ALA A 1 187 ? 10.266 4.046 7.346 1.00 90.50 187 ALA A CA 1
ATOM 1521 C C . ALA A 1 187 ? 9.984 5.052 6.221 1.00 90.50 187 ALA A C 1
ATOM 1523 O O . ALA A 1 187 ? 10.835 5.891 5.961 1.00 90.50 187 ALA A O 1
ATOM 1524 N N . PHE A 1 188 ? 8.822 5.016 5.563 1.00 91.94 188 PHE A N 1
ATOM 1525 C CA . PHE A 1 188 ? 8.438 5.989 4.530 1.00 91.94 188 PHE A CA 1
ATOM 1526 C C . PHE A 1 188 ? 7.729 7.229 5.081 1.00 91.94 188 PHE A C 1
ATOM 1528 O O . PHE A 1 188 ? 7.934 8.319 4.550 1.00 91.94 188 PHE A O 1
ATOM 1535 N N . HIS A 1 189 ? 6.975 7.076 6.167 1.00 93.12 189 HIS A N 1
ATOM 1536 C CA . HIS A 1 189 ? 6.186 8.128 6.802 1.00 93.12 189 HIS A CA 1
ATOM 1537 C C . HIS A 1 189 ? 6.609 8.295 8.279 1.00 93.12 189 HIS A C 1
ATOM 1539 O O . HIS A 1 189 ? 5.886 7.895 9.191 1.00 93.12 189 HIS A O 1
ATOM 1545 N N . PRO A 1 190 ? 7.795 8.869 8.556 1.00 91.75 190 PRO A N 1
ATOM 1546 C CA . PRO A 1 190 ? 8.378 8.883 9.904 1.00 91.75 190 PRO A CA 1
ATOM 1547 C C . PRO A 1 190 ? 7.596 9.733 10.913 1.00 91.75 190 PRO A C 1
ATOM 1549 O O . PRO A 1 190 ? 7.723 9.522 12.113 1.00 91.75 190 PRO A O 1
ATOM 1552 N N . GLN A 1 191 ? 6.789 10.678 10.428 1.00 92.50 191 GLN A N 1
ATOM 1553 C CA . GLN A 1 191 ? 5.925 11.537 11.241 1.00 92.50 191 GLN A CA 1
ATOM 1554 C C . GLN A 1 191 ? 4.517 10.953 11.430 1.00 92.50 191 GLN A C 1
ATOM 1556 O O . GLN A 1 191 ? 3.630 11.657 11.900 1.00 92.50 191 GLN A O 1
ATOM 1561 N N . THR A 1 192 ? 4.279 9.698 11.027 1.00 94.06 192 THR A N 1
ATOM 1562 C CA . THR A 1 192 ? 2.961 9.078 11.173 1.00 94.06 192 THR A CA 1
ATOM 1563 C C . THR A 1 192 ? 2.533 9.014 12.630 1.00 94.06 192 THR A C 1
ATOM 1565 O O . THR A 1 192 ? 3.205 8.406 13.464 1.00 94.06 192 THR A O 1
ATOM 1568 N N . GLU A 1 193 ? 1.344 9.545 12.890 1.00 90.00 193 GLU A N 1
ATOM 1569 C CA . GLU A 1 193 ? 0.621 9.319 14.131 1.00 90.00 193 GLU A CA 1
ATOM 1570 C C . GLU A 1 193 ? -0.047 7.946 14.086 1.00 90.00 193 GLU A C 1
ATOM 1572 O O . GLU A 1 193 ? -0.700 7.567 13.106 1.00 90.00 193 GLU A O 1
ATOM 1577 N N . ARG A 1 194 ? 0.132 7.179 15.155 1.00 90.44 194 ARG A N 1
ATOM 1578 C CA . ARG A 1 194 ? -0.450 5.851 15.285 1.00 90.44 194 ARG A CA 1
ATOM 1579 C C . ARG A 1 194 ? -1.741 5.939 16.090 1.00 90.44 194 ARG A C 1
ATOM 1581 O O . ARG A 1 194 ? -1.780 6.592 17.123 1.00 90.44 194 ARG A O 1
ATOM 1588 N N . PHE A 1 195 ? -2.783 5.281 15.600 1.00 91.25 195 PHE A N 1
ATOM 1589 C CA . PHE A 1 195 ? -4.074 5.206 16.273 1.00 91.25 195 PHE A CA 1
ATOM 1590 C C . PHE A 1 195 ? -4.017 4.276 17.496 1.00 91.25 195 PHE A C 1
ATOM 1592 O O . PHE A 1 195 ? -3.403 3.205 17.423 1.00 91.25 195 PHE A O 1
ATOM 1599 N N . GLU A 1 196 ? -4.689 4.686 18.576 1.00 80.50 196 GLU A N 1
ATOM 1600 C CA . GLU A 1 196 ? -4.825 3.964 19.854 1.00 80.50 196 GLU A CA 1
ATOM 1601 C C . GLU A 1 196 ? -6.145 3.177 19.950 1.00 80.50 196 GLU A C 1
ATOM 1603 O O . GLU A 1 196 ? -7.236 3.740 19.682 1.00 80.50 196 GLU A O 1
#

Foldseek 3Di:
DWQWDFDWQCDQPNDGWDWDFPPDDDLNDTWIATPVFRFTADPLVQAGCDTPRHPGGTHTDDDWDFDPVLCCVVVVPDDDDDPPPVDPDDPVDDPCPVVLVDQAHDPNPLALDVPDRQQFKWKWAADPNAIATERVVVLQVVQWDWDATPNWIKIWGQDPSGRTIFIATPVRHTGDITITGSSSNCSVVVVYDYDD

Radius of gyration: 17.96 Å; Cα contacts (8 Å, |Δi|>4): 350; chains: 1; bounding box: 37×46×44 Å

Solvent-accessible surface area (backbone atoms only — not comparable to full-atom values): 11634 Å² total; per-residue (Å²): 131,45,66,65,69,78,48,63,50,52,55,55,86,94,46,78,60,53,77,47,80,65,86,45,69,58,76,71,34,62,28,36,26,33,78,87,65,64,18,34,26,35,67,90,79,32,24,22,78,35,59,87,50,49,70,46,64,52,49,71,47,95,76,83,68,58,49,68,73,39,48,39,71,80,39,76,83,66,83,75,86,75,80,84,72,88,63,101,66,76,83,88,61,66,95,54,54,71,60,71,72,41,59,59,46,88,61,91,80,52,57,57,48,92,91,51,68,18,58,40,48,20,39,39,38,72,36,90,90,36,42,38,33,35,47,44,66,58,50,60,71,60,28,56,53,73,52,71,54,60,90,40,55,35,42,38,41,38,42,80,84,48,52,34,78,47,41,22,39,87,86,66,48,76,54,77,62,37,42,25,22,37,22,47,52,36,68,77,40,75,83,45,49,70,62,133

Sequence (196 aa):
MAYSGVVYSRRIGDEELTFGVSGLLYRSNVLMYDHQSESLWSQILRHAVTGPRRGAKLDVLPSTLTRWDKWRAGHPRTLVLTTATGYDRDYSRDPYEDYYRRRSGLFGFLRAGPGEEDKELVVGIEKKGVSRAYPLSVVRQRGQLEDSVGGEKLSFRYDKSDDRLRITDSEGRTVPHVTTYWFVWKAFHPQTERFE

Organism: NCBI:txid1969733

Mean predicted aligned error: 5.06 Å

pLDDT: mean 90.56, std 8.94, range [56.12, 98.25]